Protein AF-A0A4P6H8C5-F1 (afdb_monomer)

pLDDT: mean 82.57, std 22.77, range [31.64, 98.31]

Mean predicted aligned error: 11.33 Å

Nearest PDB structures (foldseek):
  8rap-assembly1_M  TM=4.546E-01  e=2.732E-01  Saccharomyces cerevisiae
  4fma-assembly3_C  TM=5.518E-01  e=1.111E+00  Escherichia coli
  4fmd-assembly3_E  TM=5.523E-01  e=2.044E+00  Escherichia coli
  7c3e-assembly1_B  TM=5.244E-01  e=7.353E+00  Orbilia oligospora ATCC 24927
  4crm-assembly1_X  TM=2.839E-01  e=6.124E+00  Saccharomyces cerevisiae

Solvent-accessible surface area (backbone atoms only — not comparable to full-atom values): 13607 Å² total; per-residue (Å²): 93,72,35,68,32,48,37,45,69,42,99,65,61,44,55,70,69,59,51,49,54,55,43,72,68,36,95,39,63,69,52,28,65,66,47,54,73,76,52,54,44,23,44,20,32,37,40,45,47,72,28,58,8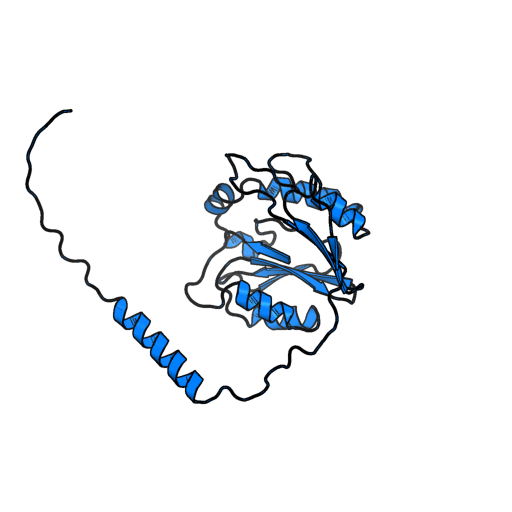7,72,52,43,38,34,34,41,36,25,49,88,58,36,67,44,77,76,49,64,77,77,91,83,81,82,50,43,64,70,85,51,71,65,48,43,74,44,44,40,65,70,58,32,52,66,69,45,64,44,29,63,60,29,37,54,57,52,58,74,45,51,94,61,64,85,47,73,68,35,51,54,50,53,50,40,32,53,73,64,63,48,44,11,65,39,25,41,70,39,91,85,42,83,53,54,39,64,55,48,78,50,76,39,52,67,78,33,34,37,31,43,14,62,35,48,51,80,80,33,64,72,47,80,41,78,56,72,85,78,63,78,78,72,75,77,84,61,80,81,55,75,69,65,60,52,55,56,57,55,54,58,54,57,60,61,69,71,72,77,73,83,96,80,86,84,83,84,87,84,84,87,79,90,85,90,132

Radius of gyration: 23.03 Å; Cα contacts (8 Å, |Δi|>4): 344; chains: 1; bounding box: 76×35×56 Å

Sequence (229 aa):
MTNDLMLDTATAGLPSQVVRRMILSEPDITGALRLMPRLPHMGGRTYLLGDASGRIAGVEVSPKAGVRILGDDGPLFHTNHALLSQTKAVENPALLQQVYPSTYDRYTSLAGAAGSLNSVADAMRVLRNRAGAPNAVAKSYSREEATETACSIVCDPAAGVMHVCLGLPRVGAFVAHSLASNGTVRRRSGPISPVARADTQQTLLQVHARSLRNPREVRPGSRSRFLRG

Structure (mmCIF, N/CA/C/O backbone):
data_AF-A0A4P6H8C5-F1
#
_entry.id   AF-A0A4P6H8C5-F1
#
loop_
_atom_site.group_PDB
_atom_site.id
_atom_site.type_symbol
_atom_site.label_atom_id
_atom_site.label_alt_id
_atom_site.label_comp_id
_atom_site.label_asym_id
_atom_site.label_entity_id
_atom_site.label_seq_id
_atom_site.pdbx_PDB_ins_code
_atom_site.Cartn_x
_atom_site.Cartn_y
_atom_site.Cartn_z
_atom_site.occupancy
_atom_site.B_iso_or_equiv
_atom_site.auth_seq_id
_atom_site.auth_comp_id
_atom_site.auth_asym_id
_atom_site.auth_atom_id
_atom_site.pdbx_PDB_model_num
ATOM 1 N N . MET A 1 1 ? -4.034 -2.750 3.206 1.00 86.75 1 MET A N 1
ATOM 2 C CA . MET A 1 1 ? -2.629 -2.936 2.758 1.00 86.75 1 MET A CA 1
ATOM 3 C C . MET A 1 1 ? -1.714 -1.955 3.486 1.00 86.75 1 MET A C 1
ATOM 5 O O . MET A 1 1 ? -2.223 -1.005 4.066 1.00 86.75 1 MET A O 1
ATOM 9 N N . THR A 1 2 ? -0.397 -2.173 3.519 1.00 91.81 2 THR A N 1
ATOM 10 C CA . THR A 1 2 ? 0.547 -1.238 4.164 1.00 91.81 2 THR A CA 1
ATOM 11 C C . THR A 1 2 ? 1.915 -1.278 3.503 1.00 91.81 2 THR A C 1
ATOM 13 O O . THR A 1 2 ? 2.327 -2.342 3.044 1.00 91.81 2 THR A O 1
ATOM 16 N N . ASN A 1 3 ? 2.593 -0.131 3.495 1.00 94.62 3 ASN A N 1
ATOM 17 C CA . ASN A 1 3 ? 3.952 0.028 2.993 1.00 94.62 3 ASN A CA 1
ATOM 18 C C . ASN A 1 3 ? 4.863 0.565 4.102 1.00 94.62 3 ASN A C 1
ATOM 20 O O . ASN A 1 3 ? 4.445 1.389 4.924 1.00 94.62 3 ASN A O 1
ATOM 24 N N . ASP A 1 4 ? 6.111 0.104 4.100 1.00 95.38 4 ASP A N 1
ATOM 25 C CA . ASP A 1 4 ? 7.176 0.679 4.916 1.00 95.38 4 ASP A CA 1
ATOM 26 C C . ASP A 1 4 ? 7.631 2.006 4.298 1.00 95.38 4 ASP A C 1
ATOM 28 O O . ASP A 1 4 ? 7.876 2.068 3.090 1.00 95.38 4 ASP A O 1
ATOM 32 N N . LEU A 1 5 ? 7.745 3.044 5.132 1.00 97.38 5 LEU A N 1
ATOM 33 C CA . LEU A 1 5 ? 8.240 4.367 4.751 1.00 97.38 5 LEU A CA 1
ATOM 34 C C . LEU A 1 5 ? 9.526 4.667 5.517 1.00 97.38 5 LEU A C 1
ATOM 36 O O . LEU A 1 5 ? 9.630 4.337 6.703 1.00 97.38 5 LEU A O 1
ATOM 40 N N . MET A 1 6 ? 10.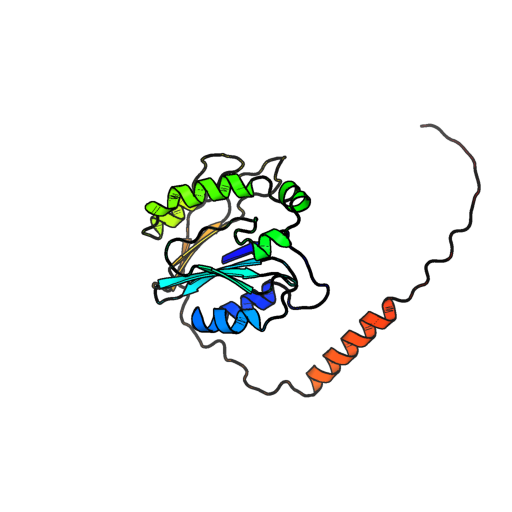491 5.314 4.865 1.00 97.69 6 MET A N 1
ATOM 41 C CA . MET A 1 6 ? 11.775 5.673 5.481 1.00 97.69 6 MET A CA 1
ATOM 42 C C . MET A 1 6 ? 11.654 6.970 6.294 1.00 97.69 6 MET A C 1
ATOM 44 O O . MET A 1 6 ? 12.362 7.937 6.039 1.00 97.69 6 MET A O 1
ATOM 48 N N . LEU A 1 7 ? 10.724 6.999 7.253 1.00 97.56 7 LEU A N 1
ATOM 49 C CA . LEU A 1 7 ? 10.492 8.139 8.150 1.00 97.56 7 LEU A CA 1
ATOM 50 C C . LEU A 1 7 ? 11.249 7.982 9.473 1.00 97.56 7 LEU A C 1
ATOM 52 O O . LEU A 1 7 ? 11.968 7.006 9.699 1.00 97.56 7 LEU A O 1
ATOM 56 N N . ASP A 1 8 ? 11.040 8.934 10.377 1.00 97.06 8 ASP A N 1
ATOM 57 C CA . ASP A 1 8 ? 11.513 8.857 11.749 1.00 97.06 8 ASP A CA 1
ATOM 58 C C . ASP A 1 8 ? 10.983 7.622 12.508 1.00 97.06 8 ASP A C 1
ATOM 60 O O . ASP A 1 8 ? 9.926 7.051 12.213 1.00 97.06 8 ASP A O 1
ATOM 64 N N . THR A 1 9 ? 11.751 7.206 13.516 1.00 96.94 9 THR A N 1
ATOM 65 C CA . THR A 1 9 ? 11.465 6.043 14.362 1.00 96.94 9 THR A CA 1
ATOM 66 C C . THR A 1 9 ? 11.517 6.411 15.838 1.00 96.94 9 THR A C 1
ATOM 68 O O . THR A 1 9 ? 12.312 7.262 16.241 1.00 96.94 9 THR A O 1
ATOM 71 N N . ALA A 1 10 ? 10.736 5.709 16.655 1.00 96.12 10 ALA A N 1
ATOM 72 C CA . ALA A 1 10 ? 10.782 5.781 18.109 1.00 96.12 10 ALA A CA 1
ATOM 73 C C . ALA A 1 10 ? 11.260 4.448 18.700 1.00 96.12 10 ALA A C 1
ATOM 75 O O . ALA A 1 10 ? 10.938 3.371 18.200 1.00 96.12 10 ALA A O 1
ATOM 76 N N . THR A 1 11 ? 12.013 4.519 19.798 1.00 93.88 11 THR A N 1
ATOM 77 C CA . THR A 1 11 ? 12.510 3.339 20.527 1.00 93.88 11 THR A CA 1
ATOM 78 C C . THR A 1 11 ? 11.428 2.662 21.372 1.00 93.88 11 THR A C 1
ATOM 80 O O . THR A 1 11 ? 11.577 1.498 21.734 1.00 93.88 11 THR A O 1
ATOM 83 N N . ALA A 1 12 ? 10.330 3.366 21.657 1.00 94.38 12 ALA A N 1
ATOM 84 C CA . ALA A 1 12 ? 9.171 2.865 22.384 1.00 94.38 12 ALA A CA 1
ATOM 85 C C . ALA A 1 12 ? 7.893 3.036 21.552 1.00 94.38 12 ALA A C 1
ATOM 87 O O . ALA A 1 12 ? 7.711 4.050 20.879 1.00 94.38 12 ALA A O 1
ATOM 88 N N . GLY A 1 13 ? 7.001 2.047 21.623 1.00 95.81 13 GLY A N 1
ATOM 89 C CA . GLY A 1 13 ? 5.704 2.053 20.950 1.00 95.81 13 GLY A CA 1
ATOM 90 C C . GLY A 1 13 ? 5.249 0.649 20.550 1.00 95.81 13 GLY A C 1
ATOM 91 O O . GLY A 1 13 ? 5.778 -0.355 21.025 1.00 95.81 13 GLY A O 1
ATOM 92 N N . LEU A 1 14 ? 4.257 0.582 19.667 1.00 97.38 14 LEU A N 1
ATOM 93 C CA . LEU A 1 14 ? 3.750 -0.643 19.072 1.00 97.38 14 LEU A CA 1
ATOM 94 C C . LEU A 1 14 ? 4.452 -0.944 17.738 1.00 97.38 14 LEU A C 1
ATOM 96 O O . LEU A 1 14 ? 4.486 -0.085 16.847 1.00 97.38 14 LEU A O 1
ATOM 100 N N . PRO A 1 15 ? 4.932 -2.186 17.543 1.00 95.25 15 PRO A N 1
ATOM 101 C CA . PRO A 1 15 ? 5.362 -2.668 16.238 1.00 95.25 15 PRO A CA 1
ATOM 102 C C . PRO A 1 15 ? 4.217 -2.621 15.217 1.00 95.25 15 PRO A C 1
ATOM 104 O O . PRO A 1 15 ? 3.057 -2.881 15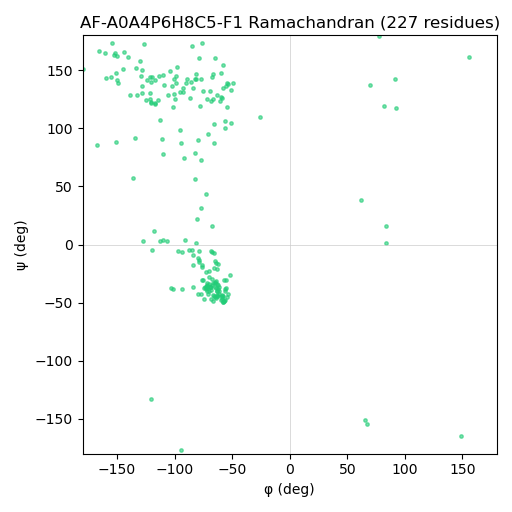.550 1.00 95.25 15 PRO A O 1
ATOM 107 N N . SER A 1 16 ? 4.544 -2.378 13.945 1.00 95.31 16 SER A N 1
ATOM 108 C CA . SER A 1 16 ? 3.554 -2.226 12.863 1.00 95.31 16 SER A CA 1
ATOM 109 C C . SER A 1 16 ? 2.620 -3.432 12.703 1.00 95.31 16 SER A C 1
ATOM 111 O O . SER A 1 16 ? 1.457 -3.267 12.346 1.00 95.31 16 SER A O 1
ATOM 113 N N . GLN A 1 17 ? 3.084 -4.646 13.015 1.00 95.88 17 GLN A N 1
ATOM 114 C CA . GLN A 1 17 ? 2.246 -5.850 12.963 1.00 95.88 17 GLN A CA 1
ATOM 115 C C . GLN A 1 17 ? 1.169 -5.866 14.056 1.00 95.88 17 GLN A C 1
ATOM 117 O O . GLN A 1 17 ? 0.038 -6.282 13.800 1.00 95.88 17 GLN A O 1
ATOM 122 N N . VAL A 1 18 ? 1.483 -5.355 15.252 1.00 97.38 18 VAL A N 1
ATOM 123 C CA . VAL A 1 18 ? 0.506 -5.212 16.341 1.00 97.38 18 VAL A CA 1
ATOM 124 C C . VAL A 1 18 ? -0.525 -4.153 15.968 1.00 97.38 18 VAL A C 1
ATOM 126 O O . VAL A 1 18 ? -1.724 -4.416 16.041 1.00 97.38 18 VAL A O 1
ATOM 129 N N . VAL A 1 19 ? -0.070 -3.000 15.468 1.00 97.50 19 VAL A N 1
ATOM 130 C CA . VAL A 1 19 ? -0.946 -1.933 14.960 1.00 97.50 19 VAL A CA 1
ATOM 131 C C . VAL A 1 19 ? -1.880 -2.462 13.867 1.00 97.50 19 VAL A C 1
ATOM 133 O O . VAL A 1 19 ? -3.090 -2.266 13.949 1.00 97.50 19 VAL A O 1
ATOM 136 N N . ARG A 1 20 ? -1.351 -3.208 12.887 1.00 96.75 20 ARG A N 1
ATOM 137 C CA . ARG A 1 20 ? -2.146 -3.824 11.814 1.00 96.75 20 ARG A CA 1
ATOM 138 C C . ARG A 1 20 ? -3.224 -4.751 12.370 1.00 96.75 20 ARG A C 1
ATOM 140 O O . ARG A 1 20 ? -4.361 -4.693 11.915 1.00 96.75 20 ARG A O 1
ATOM 147 N N . ARG A 1 21 ? -2.896 -5.589 13.360 1.00 97.44 21 ARG A N 1
ATOM 148 C CA . ARG A 1 21 ? -3.877 -6.483 13.992 1.00 97.44 21 ARG A CA 1
ATOM 149 C C . ARG A 1 21 ? -4.980 -5.707 14.710 1.00 97.44 21 ARG A C 1
ATOM 151 O O . ARG A 1 21 ? -6.137 -6.112 14.630 1.00 97.44 21 ARG A O 1
ATOM 158 N N . MET A 1 22 ? -4.633 -4.616 15.389 1.00 97.88 22 MET A N 1
ATOM 159 C CA . MET A 1 22 ? -5.610 -3.754 16.055 1.00 97.88 22 MET A CA 1
ATOM 160 C C . MET A 1 22 ? -6.535 -3.072 15.041 1.00 97.88 22 MET A C 1
ATOM 162 O O . MET A 1 22 ? -7.744 -3.138 15.212 1.00 97.88 22 MET A O 1
ATOM 166 N N . ILE A 1 23 ? -5.990 -2.524 13.947 1.00 97.12 23 ILE A N 1
ATOM 167 C CA . ILE A 1 23 ? -6.778 -1.937 12.849 1.00 97.12 23 ILE A CA 1
ATOM 168 C C . ILE A 1 23 ? -7.725 -2.974 12.231 1.00 97.12 23 ILE A C 1
ATOM 170 O O . ILE A 1 23 ? -8.908 -2.706 12.082 1.00 97.12 23 ILE A O 1
ATOM 174 N N . LEU A 1 24 ? -7.237 -4.184 11.936 1.00 94.62 24 LEU A N 1
ATOM 175 C CA . LEU A 1 24 ? -8.053 -5.285 11.399 1.00 94.62 24 LEU A CA 1
ATOM 176 C C . LEU A 1 24 ? -9.115 -5.814 12.383 1.00 94.62 24 LEU A C 1
ATOM 178 O O . LEU A 1 24 ? -9.895 -6.687 12.015 1.00 94.62 24 LEU A O 1
ATOM 182 N N . SER A 1 25 ? -9.107 -5.359 13.639 1.00 95.56 25 SER A N 1
ATOM 183 C CA . SER A 1 25 ? -10.112 -5.719 14.649 1.00 95.56 25 SER A CA 1
ATOM 184 C C . SER A 1 25 ? -11.226 -4.674 14.778 1.00 95.56 25 SER A C 1
ATOM 186 O O . SER A 1 25 ? -12.167 -4.893 15.547 1.00 95.56 25 SER A O 1
ATOM 188 N N . GLU A 1 26 ? -11.110 -3.547 14.071 1.00 95.81 26 GLU A N 1
ATOM 189 C CA . GLU A 1 26 ? -12.170 -2.552 13.952 1.00 95.81 26 GLU A CA 1
ATOM 190 C C . GLU A 1 26 ? -13.179 -2.992 12.877 1.00 95.81 26 GLU A C 1
ATOM 192 O O . GLU A 1 26 ? -12.784 -3.595 11.877 1.00 95.81 26 GLU A O 1
ATOM 197 N N . PRO A 1 27 ? -14.484 -2.743 13.085 1.00 90.56 27 PRO A N 1
ATOM 198 C CA . PRO A 1 27 ? -15.536 -3.247 12.200 1.00 90.56 27 PRO A CA 1
ATOM 199 C C . PRO A 1 27 ? -15.588 -2.527 10.848 1.00 90.56 27 PRO A C 1
ATOM 201 O O . PRO A 1 27 ? -16.102 -3.079 9.879 1.00 90.56 27 PRO A O 1
ATOM 204 N N . ASP A 1 28 ? -15.080 -1.298 10.792 1.00 92.62 28 ASP A N 1
ATOM 205 C CA . ASP A 1 28 ? -15.139 -0.424 9.631 1.00 92.62 28 ASP A CA 1
ATOM 206 C C . ASP A 1 28 ? -13.978 0.584 9.638 1.00 92.62 28 ASP A C 1
ATOM 208 O O . ASP A 1 28 ? -13.200 0.695 10.599 1.00 92.62 28 ASP A O 1
ATOM 212 N N . ILE A 1 29 ? -13.862 1.343 8.547 1.00 94.19 29 ILE A N 1
ATOM 213 C CA . ILE A 1 29 ? -12.834 2.377 8.406 1.00 94.19 29 ILE A CA 1
ATOM 214 C C . ILE A 1 29 ? -12.983 3.484 9.451 1.00 94.19 29 ILE A C 1
ATOM 216 O O . ILE A 1 29 ? -11.976 4.002 9.930 1.00 94.19 29 ILE A O 1
ATOM 220 N N . THR A 1 30 ? -14.203 3.854 9.846 1.00 95.12 30 THR A N 1
ATOM 221 C CA . THR A 1 30 ? -14.419 4.919 10.838 1.00 95.12 30 THR A CA 1
ATOM 222 C C . THR A 1 30 ? -13.816 4.541 12.194 1.00 95.12 30 THR A C 1
ATOM 224 O O . THR A 1 30 ? -13.135 5.361 12.820 1.00 95.12 30 THR A O 1
ATOM 227 N N . GLY A 1 31 ? -14.020 3.301 12.642 1.00 96.19 31 GLY A N 1
ATOM 228 C CA . GLY A 1 31 ? -13.408 2.746 13.848 1.00 96.19 31 GLY A CA 1
ATOM 229 C C . GLY A 1 31 ? -11.884 2.750 13.756 1.00 96.19 31 GLY A C 1
ATOM 230 O O . GLY A 1 31 ? -11.208 3.279 14.644 1.00 96.19 31 GLY A O 1
ATOM 231 N N . ALA A 1 32 ? -11.340 2.278 12.630 1.00 96.88 32 ALA A N 1
ATOM 232 C CA . ALA A 1 32 ? -9.902 2.289 12.372 1.00 96.88 32 ALA A CA 1
ATOM 233 C C . ALA A 1 32 ? -9.301 3.706 12.428 1.00 96.88 32 ALA A C 1
ATOM 235 O O . ALA A 1 32 ? -8.327 3.934 13.148 1.00 96.88 32 ALA A O 1
ATOM 236 N N . LEU A 1 33 ? -9.904 4.679 11.740 1.00 96.50 33 LEU A N 1
ATOM 237 C CA . LEU A 1 33 ? -9.432 6.068 11.709 1.00 96.50 33 LEU A CA 1
ATOM 238 C C . LEU A 1 33 ? -9.513 6.750 13.082 1.00 96.50 33 LEU A C 1
ATOM 240 O O . LEU A 1 33 ? -8.650 7.560 13.415 1.00 96.50 33 LEU A O 1
ATOM 244 N N . ARG A 1 34 ? -10.494 6.393 13.919 1.00 97.31 34 ARG A N 1
ATOM 245 C CA . ARG A 1 34 ? -10.564 6.849 15.320 1.00 97.31 34 ARG A CA 1
ATOM 246 C C . ARG A 1 34 ? -9.515 6.192 16.215 1.00 97.31 34 ARG A C 1
ATOM 248 O O . ARG A 1 34 ? -9.057 6.812 17.178 1.00 97.31 34 ARG A O 1
ATOM 255 N N . LEU A 1 35 ? -9.169 4.936 15.945 1.00 98.12 35 LEU A N 1
ATOM 256 C CA . LEU A 1 35 ? -8.207 4.169 16.730 1.00 98.12 35 LEU A CA 1
ATOM 257 C C . LEU A 1 35 ? -6.769 4.626 16.468 1.00 98.12 35 LEU A C 1
ATOM 259 O O . LEU A 1 35 ? -6.011 4.828 17.416 1.00 98.12 35 LEU A O 1
ATOM 263 N N . MET A 1 36 ? -6.388 4.789 15.199 1.00 97.62 36 MET A N 1
ATOM 264 C CA . MET A 1 36 ? -4.994 4.988 14.788 1.00 97.62 36 MET A CA 1
ATOM 265 C C . MET A 1 36 ? -4.263 6.139 15.505 1.00 97.62 36 MET A C 1
ATOM 267 O O . MET A 1 36 ? -3.125 5.908 15.920 1.00 97.62 36 MET A O 1
ATOM 271 N N . PRO A 1 37 ? -4.856 7.334 15.720 1.00 97.69 37 PRO A N 1
ATOM 272 C CA . PRO A 1 37 ? -4.194 8.434 16.433 1.00 97.69 37 PRO A CA 1
ATOM 273 C C . PRO A 1 37 ? -3.877 8.139 1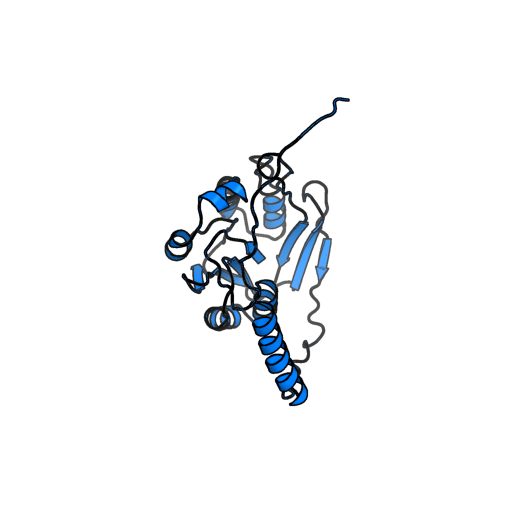7.903 1.00 97.69 37 PRO A C 1
ATOM 275 O O . PRO A 1 37 ? -3.087 8.849 18.516 1.00 97.69 37 PRO A O 1
ATOM 278 N N . ARG A 1 38 ? -4.498 7.105 18.484 1.00 97.62 38 ARG A N 1
ATOM 279 C CA . ARG A 1 38 ? -4.340 6.711 19.892 1.00 97.62 38 ARG A CA 1
ATOM 280 C C . ARG A 1 38 ? -3.259 5.648 20.092 1.00 97.62 38 ARG A C 1
ATOM 282 O O . ARG A 1 38 ? -2.985 5.270 21.229 1.00 97.62 38 ARG A O 1
ATOM 289 N N . LEU A 1 39 ? -2.693 5.123 19.006 1.00 97.44 39 LEU A N 1
ATOM 290 C CA . LEU A 1 39 ? -1.672 4.082 19.044 1.00 97.44 39 LEU A CA 1
ATOM 291 C C . LEU A 1 39 ? -0.275 4.719 19.047 1.00 97.44 39 LEU A C 1
ATOM 293 O O . LEU A 1 39 ? -0.019 5.609 18.235 1.00 97.44 39 LEU A O 1
ATOM 297 N N . PRO A 1 40 ? 0.654 4.267 19.907 1.00 96.75 40 PRO A N 1
ATOM 298 C CA . PRO A 1 40 ? 2.016 4.786 19.902 1.00 96.75 40 PRO A CA 1
ATOM 299 C C . PRO A 1 40 ? 2.812 4.126 18.767 1.00 96.75 40 PRO A C 1
ATOM 301 O O . PRO A 1 40 ? 3.395 3.064 18.953 1.00 96.75 40 PRO A O 1
ATOM 304 N N . HIS A 1 41 ? 2.808 4.705 17.566 1.00 97.25 41 HIS A N 1
ATOM 305 C CA . HIS A 1 41 ? 3.508 4.135 16.404 1.00 97.25 41 HIS A CA 1
ATO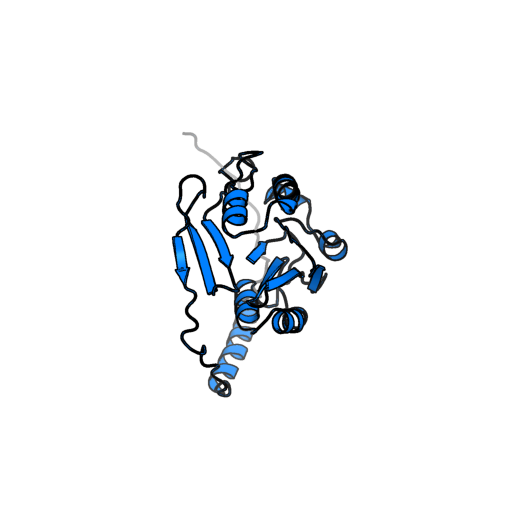M 306 C C . HIS A 1 41 ? 5.032 4.212 16.566 1.00 97.25 41 HIS A C 1
ATOM 308 O O . HIS A 1 41 ? 5.565 5.274 16.872 1.00 97.25 41 HIS A O 1
ATOM 314 N N . MET A 1 42 ? 5.744 3.105 16.317 1.00 96.81 42 MET A N 1
ATOM 315 C CA . MET A 1 42 ? 7.217 3.072 16.401 1.00 96.81 42 MET A CA 1
ATOM 316 C C . MET A 1 42 ? 7.940 3.543 15.137 1.00 96.81 42 MET A C 1
ATOM 318 O O . MET A 1 42 ? 9.133 3.831 15.194 1.00 96.81 42 MET A O 1
ATOM 322 N N . GLY A 1 43 ? 7.273 3.597 13.987 1.00 95.81 43 GLY A N 1
ATOM 323 C CA . GLY A 1 43 ? 7.938 3.960 12.739 1.00 95.81 43 GLY A CA 1
ATOM 324 C C . GLY A 1 43 ? 6.983 4.302 11.609 1.00 95.81 43 GLY A C 1
ATOM 325 O O . GLY A 1 43 ? 5.786 4.016 11.679 1.00 95.81 43 GLY A O 1
ATOM 326 N N . GLY A 1 44 ? 7.559 4.897 10.565 1.00 96.94 44 GLY A N 1
ATOM 327 C CA . GLY A 1 44 ? 6.858 5.376 9.379 1.00 96.94 44 GLY A CA 1
ATOM 328 C C . GLY A 1 44 ? 6.116 4.289 8.613 1.00 96.94 44 GLY A C 1
ATOM 329 O O . GLY A 1 44 ? 6.738 3.311 8.193 1.00 96.94 44 GLY A O 1
ATOM 330 N N . ARG A 1 45 ? 4.806 4.434 8.407 1.00 97.44 45 ARG A N 1
ATOM 331 C CA . ARG A 1 45 ? 3.998 3.490 7.615 1.00 97.44 45 ARG A CA 1
ATOM 332 C C . ARG A 1 45 ? 2.911 4.207 6.837 1.00 97.44 45 ARG A C 1
ATOM 334 O O . ARG A 1 45 ? 2.350 5.177 7.331 1.00 97.44 45 ARG A O 1
ATOM 341 N N . THR A 1 46 ? 2.537 3.629 5.702 1.00 97.56 46 THR A N 1
ATOM 342 C CA . THR A 1 46 ? 1.218 3.870 5.109 1.00 97.56 46 THR A CA 1
ATOM 343 C C . THR A 1 46 ? 0.285 2.719 5.416 1.00 97.56 46 THR A C 1
ATOM 345 O O . THR A 1 46 ? 0.699 1.561 5.370 1.00 97.56 46 THR A O 1
ATOM 348 N N . TYR A 1 47 ? -0.983 3.026 5.663 1.00 97.00 47 TYR A N 1
ATOM 349 C CA . TYR A 1 47 ? -2.092 2.087 5.688 1.00 97.00 47 TYR A CA 1
ATOM 350 C C . TYR A 1 47 ? -3.116 2.503 4.633 1.00 97.00 47 TYR A C 1
ATOM 352 O O . TYR A 1 47 ? -3.633 3.614 4.668 1.00 97.00 47 TYR A O 1
ATOM 360 N N . LEU A 1 48 ? -3.409 1.596 3.703 1.00 95.19 48 LEU A N 1
ATOM 361 C CA . LEU A 1 48 ? -4.543 1.709 2.790 1.00 95.19 48 LEU A CA 1
ATOM 362 C C . LEU A 1 48 ? -5.649 0.793 3.308 1.00 95.19 48 LEU A C 1
ATOM 364 O O . LEU A 1 48 ? -5.440 -0.421 3.443 1.00 95.19 48 LEU A O 1
ATOM 368 N N . LEU A 1 49 ? -6.785 1.386 3.642 1.00 94.56 49 LEU A N 1
ATOM 369 C CA . LEU A 1 49 ? -7.928 0.754 4.282 1.00 94.56 49 LEU A CA 1
ATOM 370 C C . LEU A 1 49 ? -9.085 0.659 3.287 1.00 94.56 49 LEU A C 1
ATOM 372 O O . LEU A 1 49 ? -9.249 1.532 2.440 1.00 94.56 49 LEU A O 1
ATOM 376 N N . GLY A 1 50 ? -9.862 -0.410 3.411 1.00 92.12 50 GLY A N 1
ATOM 377 C CA . GLY A 1 50 ? -11.064 -0.690 2.633 1.00 92.12 50 GLY A CA 1
ATOM 378 C C . GLY A 1 50 ? -12.026 -1.490 3.507 1.00 92.12 50 GLY A C 1
ATOM 379 O O . GLY A 1 50 ? -11.561 -2.368 4.240 1.00 92.12 50 GLY A O 1
ATOM 380 N N . ASP A 1 51 ? -13.323 -1.200 3.455 1.00 91.88 51 ASP A N 1
ATOM 381 C CA . ASP A 1 51 ? -14.350 -1.982 4.155 1.00 91.88 51 ASP A CA 1
ATOM 382 C C . ASP A 1 51 ? -15.471 -2.451 3.214 1.00 91.88 51 ASP A C 1
ATOM 384 O O . ASP A 1 51 ? -15.515 -2.098 2.034 1.00 91.88 51 ASP A O 1
ATOM 388 N N . ALA A 1 52 ? -16.364 -3.299 3.733 1.00 91.19 52 ALA A N 1
ATOM 389 C CA . ALA A 1 52 ? -17.436 -3.924 2.958 1.00 91.19 52 ALA A CA 1
ATOM 390 C C . ALA A 1 52 ? -18.473 -2.929 2.406 1.00 91.19 52 ALA A C 1
ATOM 392 O O . ALA A 1 52 ? -19.235 -3.292 1.514 1.00 91.19 52 ALA A O 1
ATOM 393 N N . SER A 1 53 ? -18.497 -1.682 2.895 1.00 90.00 53 SER A N 1
ATOM 394 C CA . SER A 1 53 ? -19.352 -0.627 2.337 1.00 90.00 53 SER A CA 1
ATOM 395 C C . SER A 1 53 ? -18.780 -0.007 1.056 1.00 90.00 53 SER A C 1
ATOM 397 O O . SER A 1 53 ? -19.435 0.823 0.433 1.00 90.00 53 SER A O 1
ATOM 399 N N . GLY A 1 54 ? -17.560 -0.392 0.662 1.00 86.62 54 GLY A N 1
ATOM 400 C CA . GLY A 1 54 ? -16.846 0.189 -0.475 1.00 86.62 54 GLY A CA 1
ATOM 401 C C . GLY A 1 54 ? -16.094 1.473 -0.128 1.00 86.62 54 GLY A C 1
ATOM 402 O O . GLY A 1 54 ? -15.443 2.051 -0.997 1.00 86.62 54 GLY A O 1
ATOM 403 N N . ARG A 1 55 ? -16.134 1.914 1.136 1.00 90.56 55 ARG A N 1
ATOM 404 C CA . ARG A 1 55 ? -15.306 3.028 1.599 1.00 90.56 55 ARG A CA 1
ATOM 405 C C . ARG A 1 55 ? -13.840 2.631 1.571 1.00 90.56 55 ARG A C 1
ATOM 407 O O . ARG A 1 55 ? -13.484 1.483 1.847 1.00 90.56 55 ARG A O 1
ATOM 414 N N . ILE A 1 56 ? -12.995 3.614 1.286 1.00 91.75 56 ILE A N 1
ATOM 415 C CA . ILE A 1 56 ? -11.541 3.498 1.299 1.00 91.75 56 ILE A CA 1
ATOM 416 C C . ILE A 1 56 ? -10.937 4.684 2.038 1.00 91.75 56 ILE A C 1
ATOM 418 O O . ILE A 1 56 ? -11.528 5.756 2.104 1.00 91.75 56 ILE A O 1
ATOM 422 N N . ALA A 1 57 ? -9.766 4.483 2.631 1.00 95.00 57 ALA A N 1
ATOM 423 C CA . ALA A 1 57 ? -9.013 5.563 3.253 1.00 95.00 57 ALA A CA 1
ATOM 424 C C . ALA A 1 57 ? -7.517 5.278 3.185 1.00 95.00 57 ALA A C 1
ATOM 426 O O . ALA A 1 57 ? -7.072 4.143 3.375 1.00 95.00 57 ALA A O 1
ATOM 427 N N . GLY A 1 58 ? -6.732 6.321 2.948 1.00 96.06 58 GLY A N 1
ATOM 428 C CA . GLY A 1 58 ? -5.278 6.269 3.003 1.00 96.06 58 GLY A CA 1
ATOM 429 C C . GLY A 1 58 ? -4.776 7.025 4.219 1.00 96.06 58 GLY A C 1
ATOM 430 O O . GLY A 1 58 ? -5.256 8.116 4.521 1.00 96.06 58 GLY A O 1
ATOM 431 N N . VAL A 1 59 ? -3.801 6.459 4.921 1.00 97.06 59 VAL A N 1
ATOM 432 C CA . VAL A 1 59 ? -3.220 7.076 6.111 1.00 97.06 59 VAL A CA 1
ATOM 433 C C . VAL A 1 59 ? -1.715 6.896 6.113 1.00 97.06 59 VAL A C 1
ATOM 435 O O . VAL A 1 59 ? -1.237 5.769 6.028 1.00 97.06 59 VAL A O 1
ATOM 438 N N . GLU A 1 60 ? -0.979 7.981 6.299 1.00 98.25 60 GLU A N 1
ATOM 439 C CA . GLU A 1 60 ? 0.438 7.966 6.644 1.00 98.25 60 GLU A CA 1
ATOM 440 C C . GLU A 1 60 ? 0.608 8.181 8.144 1.00 98.25 60 GLU A C 1
ATOM 442 O O . GLU A 1 60 ? -0.077 9.004 8.755 1.00 98.25 60 GLU A O 1
ATOM 447 N N . VAL A 1 61 ? 1.522 7.439 8.759 1.00 97.88 61 VAL A N 1
ATOM 448 C CA . VAL A 1 61 ? 1.848 7.585 10.177 1.00 97.88 61 VAL A CA 1
ATOM 449 C C . VAL A 1 61 ? 3.344 7.719 10.370 1.00 97.88 61 VAL A C 1
ATOM 451 O O . VAL A 1 61 ? 4.117 7.052 9.684 1.00 97.88 61 VAL A O 1
ATOM 454 N N . SER A 1 62 ? 3.749 8.515 11.352 1.00 97.69 62 SER A N 1
ATOM 455 C CA . SER A 1 62 ? 5.100 8.493 11.909 1.00 97.69 62 SER A CA 1
ATOM 456 C C . SER A 1 62 ? 5.075 8.902 13.389 1.00 97.69 62 SER A C 1
ATOM 458 O O . SER A 1 62 ? 4.087 9.494 13.836 1.00 97.69 62 SER A O 1
ATOM 460 N N . PRO A 1 63 ? 6.122 8.603 14.177 1.00 97.19 63 PRO A N 1
ATOM 461 C CA . PRO A 1 63 ? 6.201 9.051 15.565 1.00 97.19 63 PRO A CA 1
ATOM 462 C C . PRO A 1 63 ? 6.109 10.578 15.716 1.00 97.19 63 PRO A C 1
ATOM 464 O O . PRO A 1 63 ? 5.318 11.062 16.522 1.00 97.19 63 PRO A O 1
ATOM 467 N N . LYS A 1 64 ? 6.878 11.347 14.932 1.00 96.94 64 LYS A N 1
ATOM 468 C CA . LYS A 1 64 ? 6.880 12.820 14.984 1.00 96.94 64 LYS A CA 1
ATOM 469 C C . LYS A 1 64 ? 5.705 13.456 14.247 1.00 96.94 64 LYS A C 1
ATOM 471 O O . LYS A 1 64 ? 5.122 14.412 14.751 1.00 96.94 64 LYS A O 1
ATOM 476 N N . ALA A 1 65 ? 5.359 12.961 13.060 1.00 97.12 65 ALA A N 1
ATOM 477 C CA . ALA A 1 65 ? 4.274 13.524 12.259 1.00 97.12 65 ALA A CA 1
ATOM 478 C C . ALA A 1 65 ? 2.891 13.081 12.760 1.00 97.12 65 ALA A C 1
ATOM 480 O O . ALA A 1 65 ? 1.888 13.688 12.395 1.00 97.12 65 ALA A O 1
ATOM 481 N N . GLY A 1 66 ? 2.810 12.054 13.607 1.00 97.31 66 GLY A N 1
ATOM 482 C CA . GLY A 1 66 ? 1.547 11.467 14.032 1.00 97.31 66 GLY A CA 1
ATOM 483 C C . GLY A 1 66 ? 0.813 10.811 12.863 1.00 97.31 66 GLY A C 1
ATOM 484 O O . GLY A 1 66 ? 1.429 10.336 11.914 1.00 97.31 66 GLY A O 1
ATOM 485 N N . VAL A 1 67 ? -0.517 10.778 12.941 1.00 97.56 67 VAL A N 1
ATOM 486 C CA . VAL A 1 67 ? -1.394 10.184 11.922 1.00 97.56 67 VAL A CA 1
ATOM 487 C C . VAL A 1 67 ? -1.883 11.264 10.957 1.00 97.56 67 VAL A C 1
ATOM 489 O O . VAL A 1 67 ? -2.349 12.321 11.392 1.00 97.56 67 VAL A O 1
ATOM 492 N N . ARG A 1 68 ? -1.776 11.015 9.651 1.00 97.62 68 ARG A N 1
ATOM 493 C CA . ARG A 1 68 ? -2.153 11.938 8.576 1.00 97.62 68 ARG A CA 1
ATOM 494 C C . ARG A 1 68 ? -2.983 11.218 7.523 1.00 97.62 68 ARG A C 1
ATOM 496 O O . ARG A 1 68 ? -2.598 10.157 7.049 1.00 97.62 68 ARG A O 1
ATOM 503 N N . ILE A 1 69 ? -4.131 11.790 7.180 1.00 95.69 69 ILE A N 1
ATOM 504 C CA . ILE A 1 69 ? -5.058 11.213 6.205 1.00 95.69 69 ILE A CA 1
ATOM 505 C C . ILE A 1 69 ? -4.632 11.681 4.811 1.00 95.69 69 ILE A C 1
ATOM 507 O O . ILE A 1 69 ? -4.471 12.878 4.590 1.00 95.69 69 ILE A O 1
ATOM 511 N N . LEU A 1 70 ? -4.422 10.731 3.901 1.00 91.94 70 LEU A N 1
ATOM 512 C CA . LEU A 1 70 ? -4.098 10.978 2.491 1.00 91.94 70 LEU A CA 1
ATOM 513 C C . LEU A 1 70 ? -5.319 11.451 1.703 1.00 91.94 70 LEU A C 1
ATOM 515 O O . LEU A 1 70 ? -5.202 12.289 0.817 1.00 91.94 70 LEU A O 1
ATOM 519 N N . GLY A 1 71 ? -6.472 10.883 2.039 1.00 83.81 71 GLY A N 1
ATOM 520 C CA . GLY A 1 71 ? -7.754 11.098 1.389 1.00 83.81 71 GLY A CA 1
ATOM 521 C C . GLY A 1 71 ? -8.664 9.894 1.613 1.00 83.81 71 GLY A C 1
ATOM 522 O O . GLY A 1 71 ? -8.200 8.806 1.981 1.00 83.81 71 GLY A O 1
ATOM 523 N N . ASP A 1 72 ? -9.954 10.113 1.407 1.00 74.69 72 ASP A N 1
ATOM 524 C CA . ASP A 1 72 ? -11.034 9.127 1.489 1.00 74.69 72 ASP A CA 1
ATOM 525 C C . ASP A 1 72 ? -11.922 9.098 0.230 1.00 74.69 72 ASP A C 1
ATOM 527 O O . ASP A 1 72 ? -12.835 8.277 0.148 1.00 74.69 72 ASP A O 1
ATOM 531 N N . ASP A 1 73 ? -11.583 9.903 -0.784 1.00 71.44 73 ASP A N 1
ATOM 532 C CA . ASP A 1 73 ? -12.305 10.002 -2.052 1.00 71.44 73 ASP A CA 1
ATOM 533 C C . ASP A 1 73 ? -11.457 9.512 -3.239 1.00 71.44 73 ASP A C 1
ATOM 535 O O . ASP A 1 73 ? -10.373 10.027 -3.522 1.00 71.44 73 ASP A O 1
ATOM 539 N N . GLY A 1 74 ? -11.992 8.540 -3.983 1.00 79.19 74 GLY A N 1
ATOM 540 C CA . GLY A 1 74 ? -11.416 8.050 -5.240 1.00 79.19 74 GLY A CA 1
ATOM 541 C C . GLY A 1 74 ? -10.207 7.111 -5.092 1.00 79.19 74 GLY A C 1
ATOM 542 O O . GLY A 1 74 ? -9.792 6.775 -3.985 1.00 79.19 74 GLY A O 1
ATOM 543 N N . PRO A 1 75 ? -9.639 6.627 -6.213 1.00 86.81 75 PRO A N 1
ATOM 544 C CA . PRO A 1 75 ? -8.552 5.654 -6.183 1.00 86.81 75 PRO A CA 1
ATOM 545 C C . PRO A 1 75 ? -7.321 6.173 -5.430 1.00 86.81 75 PRO A C 1
ATOM 547 O O . PRO A 1 75 ? -6.775 7.226 -5.753 1.00 86.81 75 PRO A O 1
ATOM 550 N N . LEU A 1 76 ? -6.847 5.391 -4.459 1.00 91.50 76 LEU A N 1
ATOM 551 C CA . LEU A 1 76 ? -5.665 5.710 -3.662 1.00 91.50 76 LEU A CA 1
ATOM 552 C C . LEU A 1 76 ? -4.479 4.845 -4.086 1.00 91.50 76 LEU A C 1
ATOM 554 O O . LEU A 1 76 ? -4.559 3.614 -4.093 1.00 91.50 76 LEU A O 1
ATOM 558 N N . PHE A 1 77 ? -3.350 5.492 -4.363 1.00 93.44 77 PHE A N 1
ATOM 559 C CA . PHE A 1 77 ? -2.095 4.830 -4.713 1.00 93.44 77 PHE A CA 1
ATOM 560 C C . PHE A 1 77 ? -1.022 5.174 -3.704 1.00 93.44 77 PHE A C 1
ATOM 562 O O . PHE A 1 77 ? -0.954 6.291 -3.200 1.00 93.44 77 PHE A O 1
ATOM 569 N N . HIS A 1 78 ? -0.160 4.206 -3.421 1.00 96.12 78 HIS A N 1
ATOM 570 C CA . HIS A 1 78 ? 0.974 4.433 -2.549 1.00 96.12 78 HIS A CA 1
ATOM 571 C C . HIS A 1 78 ? 2.096 3.450 -2.844 1.00 96.12 78 HIS A C 1
ATOM 573 O O . HIS A 1 78 ? 1.852 2.268 -3.095 1.00 96.12 78 HIS A O 1
ATOM 579 N N . THR A 1 79 ? 3.332 3.923 -2.730 1.00 96.56 79 THR A N 1
ATOM 580 C CA . THR A 1 79 ? 4.542 3.092 -2.769 1.00 96.56 79 THR A CA 1
ATOM 581 C C . THR A 1 79 ? 5.311 3.252 -1.457 1.00 96.56 79 THR A C 1
ATOM 583 O O . THR A 1 79 ? 4.695 3.143 -0.399 1.00 96.56 79 THR A O 1
ATOM 586 N N . ASN A 1 80 ? 6.621 3.464 -1.466 1.00 97.69 80 ASN A N 1
ATOM 587 C CA . ASN A 1 80 ? 7.444 3.486 -0.254 1.00 97.69 80 ASN A CA 1
ATOM 588 C C . ASN A 1 80 ? 7.915 4.892 0.156 1.00 97.69 80 ASN A C 1
ATOM 590 O O . ASN A 1 80 ? 8.663 5.012 1.122 1.00 97.69 80 ASN A O 1
ATOM 594 N N . HIS A 1 81 ? 7.493 5.934 -0.565 1.00 97.75 81 HIS A N 1
ATOM 595 C CA . HIS A 1 81 ? 7.784 7.330 -0.232 1.00 97.75 81 HIS A CA 1
ATOM 596 C C . HIS A 1 81 ? 6.552 8.006 0.371 1.00 97.75 81 HIS A C 1
ATOM 598 O O . HIS A 1 81 ? 5.429 7.639 0.023 1.00 97.75 81 HIS A O 1
ATOM 604 N N . ALA A 1 82 ? 6.759 8.976 1.258 1.00 98.06 82 ALA A N 1
ATOM 605 C CA . ALA A 1 82 ? 5.682 9.807 1.780 1.00 98.06 82 ALA A CA 1
ATOM 606 C C . ALA A 1 82 ? 5.105 10.714 0.686 1.00 98.06 82 ALA A C 1
ATOM 608 O O . ALA A 1 82 ? 5.832 11.245 -0.151 1.00 98.06 82 ALA A O 1
ATOM 609 N N . LEU A 1 83 ? 3.798 10.940 0.717 1.00 97.25 83 LEU A N 1
ATOM 610 C CA . LEU A 1 83 ? 3.051 11.804 -0.188 1.00 97.25 83 LEU A CA 1
ATOM 611 C C . LEU A 1 83 ? 2.701 13.137 0.478 1.00 97.25 83 LEU A C 1
ATOM 613 O O . LEU A 1 83 ? 2.788 14.179 -0.184 1.00 97.25 83 LEU A O 1
ATOM 617 N N . LEU A 1 84 ? 2.375 13.127 1.776 1.00 97.25 84 LEU A N 1
ATOM 618 C CA . LEU A 1 84 ? 1.953 14.321 2.512 1.00 97.25 84 LEU A CA 1
ATOM 619 C C . LEU A 1 84 ? 3.146 15.167 2.951 1.00 97.25 84 LEU A C 1
ATOM 621 O O . LEU A 1 84 ? 4.215 14.664 3.284 1.00 97.25 84 LEU A O 1
ATOM 625 N N . SER A 1 85 ? 2.971 16.487 2.984 1.00 97.50 85 SER A N 1
ATOM 626 C CA . SER A 1 85 ? 4.053 17.407 3.354 1.00 97.50 85 SER A CA 1
ATOM 627 C C . SER A 1 85 ? 4.552 17.178 4.785 1.00 97.50 85 SER A C 1
ATOM 629 O O . SER A 1 85 ? 5.750 17.263 5.041 1.00 97.50 85 SER A O 1
ATOM 631 N N . GLN A 1 86 ? 3.654 16.837 5.712 1.00 97.75 86 GLN A N 1
ATOM 632 C CA . GLN A 1 86 ? 3.982 16.643 7.125 1.00 97.75 86 GLN A CA 1
ATOM 633 C C . GLN A 1 86 ? 4.839 15.394 7.370 1.00 97.75 86 GLN A C 1
ATOM 635 O O . GLN A 1 86 ? 5.708 15.409 8.236 1.00 97.75 86 GLN A O 1
ATOM 640 N N . THR A 1 87 ? 4.598 14.317 6.629 1.00 97.94 87 THR A N 1
ATOM 641 C CA . THR A 1 87 ? 5.362 13.062 6.707 1.00 97.94 87 THR A CA 1
ATOM 642 C C . THR A 1 87 ? 6.627 13.131 5.856 1.00 97.94 87 THR A C 1
ATOM 644 O O . THR A 1 87 ? 7.675 12.693 6.320 1.00 97.94 87 THR A O 1
ATOM 647 N N . LYS A 1 88 ? 6.592 13.787 4.686 1.00 97.88 88 LYS A N 1
ATOM 648 C CA . LYS A 1 88 ? 7.799 14.124 3.905 1.00 97.88 88 LYS A CA 1
ATOM 649 C C . LYS A 1 88 ? 8.815 14.921 4.722 1.00 97.88 88 LYS A C 1
ATOM 651 O O . LYS A 1 88 ? 10.010 14.681 4.607 1.00 97.88 88 LYS A O 1
ATOM 656 N N . ALA A 1 89 ? 8.359 15.831 5.588 1.00 98.06 89 ALA A N 1
ATOM 657 C CA . ALA A 1 89 ? 9.239 16.631 6.446 1.00 98.06 89 ALA A CA 1
ATOM 658 C C . ALA A 1 89 ? 10.078 15.800 7.440 1.00 98.06 89 ALA A C 1
ATOM 660 O O . ALA A 1 89 ? 11.054 16.307 7.991 1.00 98.06 89 ALA A O 1
ATOM 661 N N . VAL A 1 90 ? 9.703 14.542 7.683 1.00 98.06 90 VAL A N 1
ATOM 662 C CA . VAL A 1 90 ? 10.418 13.607 8.567 1.00 98.06 90 VAL A CA 1
ATOM 663 C C . VAL A 1 90 ? 10.932 12.372 7.820 1.00 98.06 90 VAL A C 1
ATOM 665 O O . VAL A 1 90 ? 11.364 11.407 8.451 1.00 98.06 90 VAL A O 1
ATOM 668 N N . GLU A 1 91 ? 10.897 12.395 6.488 1.00 98.31 91 GLU A N 1
ATOM 669 C CA . GLU A 1 91 ? 11.463 11.355 5.637 1.00 98.31 91 GLU A CA 1
ATOM 670 C C . GLU A 1 91 ? 12.987 11.479 5.564 1.00 98.31 91 GLU A C 1
ATOM 672 O O . GLU A 1 91 ? 13.548 12.574 5.528 1.00 98.31 91 GLU A O 1
ATOM 677 N N . ASN A 1 92 ? 13.673 10.340 5.540 1.00 98.25 92 ASN A N 1
ATOM 678 C CA . ASN A 1 92 ? 15.094 10.256 5.254 1.00 98.25 92 ASN A CA 1
ATOM 679 C C . ASN A 1 92 ? 15.284 9.955 3.755 1.00 98.25 92 ASN A C 1
ATOM 681 O O . ASN A 1 92 ? 15.212 8.785 3.361 1.00 98.25 92 ASN A O 1
ATOM 685 N N . PRO A 1 93 ? 15.555 10.969 2.911 1.00 97.56 93 PRO A N 1
ATOM 686 C CA . PRO A 1 93 ? 15.635 10.784 1.465 1.00 97.56 93 PRO A CA 1
ATOM 687 C C . PRO A 1 93 ? 16.819 9.907 1.044 1.00 97.56 93 PRO A C 1
ATOM 689 O O . PRO A 1 93 ? 16.704 9.144 0.090 1.00 97.56 93 PRO A O 1
ATOM 692 N N . ALA A 1 94 ? 17.943 9.963 1.768 1.00 98.00 94 ALA A N 1
ATOM 693 C CA . ALA A 1 94 ? 19.109 9.135 1.467 1.00 98.00 94 ALA A CA 1
ATOM 694 C C . ALA A 1 94 ? 18.811 7.650 1.712 1.00 98.00 94 ALA A C 1
ATOM 696 O O . ALA A 1 94 ? 19.122 6.804 0.875 1.00 98.00 94 ALA A O 1
ATOM 697 N N . LEU A 1 95 ? 18.148 7.337 2.830 1.00 97.38 95 LEU A N 1
ATOM 698 C CA . LEU A 1 95 ? 17.728 5.971 3.127 1.00 97.38 95 LEU A CA 1
ATOM 699 C C . LEU A 1 95 ? 16.629 5.498 2.166 1.00 97.38 95 LEU A C 1
ATOM 701 O O . LEU A 1 95 ? 16.672 4.357 1.716 1.00 97.38 95 LEU A O 1
ATOM 705 N N . LEU A 1 96 ? 15.675 6.364 1.807 1.00 97.56 96 LEU A N 1
ATOM 706 C CA . LEU A 1 96 ? 14.666 6.057 0.790 1.00 97.56 96 LEU A CA 1
ATOM 707 C C . LEU A 1 96 ? 15.314 5.685 -0.545 1.00 97.56 96 LEU A C 1
ATOM 709 O O . LEU A 1 96 ? 14.976 4.644 -1.102 1.00 97.56 96 LEU A O 1
ATOM 713 N N . GLN A 1 97 ? 16.268 6.489 -1.019 1.00 96.88 97 GLN A N 1
ATOM 714 C CA . GLN A 1 97 ? 16.986 6.223 -2.264 1.00 96.88 97 GLN A CA 1
ATOM 715 C C . GLN A 1 97 ? 17.798 4.925 -2.196 1.00 96.88 97 GLN A C 1
ATOM 717 O O . GLN A 1 97 ? 17.919 4.224 -3.193 1.00 96.88 97 GLN A O 1
ATOM 722 N N . GLN A 1 98 ? 18.341 4.588 -1.026 1.00 95.69 98 GLN A N 1
ATOM 723 C CA . GLN A 1 98 ? 19.090 3.350 -0.827 1.00 95.69 98 GLN A CA 1
ATOM 724 C C . GLN A 1 98 ? 18.186 2.106 -0.817 1.00 95.69 98 GLN A C 1
ATOM 726 O O . GLN A 1 98 ? 18.579 1.061 -1.329 1.00 95.69 98 GLN A O 1
ATOM 731 N N . VAL A 1 99 ? 17.009 2.184 -0.189 1.00 95.00 99 VAL A N 1
ATOM 732 C CA . VAL A 1 99 ? 16.152 1.011 0.060 1.00 95.00 99 VAL A CA 1
ATOM 733 C C . VAL A 1 99 ? 15.105 0.818 -1.041 1.00 95.00 99 VAL A C 1
ATOM 735 O O . VAL A 1 99 ? 14.826 -0.317 -1.426 1.00 95.00 99 VAL A O 1
ATOM 738 N N . TYR A 1 100 ? 14.530 1.907 -1.555 1.00 96.12 100 TYR A N 1
ATOM 739 C CA . TYR A 1 100 ? 13.445 1.897 -2.542 1.00 96.12 100 TYR A CA 1
ATOM 740 C C . TYR A 1 100 ? 13.660 2.929 -3.668 1.00 96.12 100 TYR A C 1
ATOM 742 O O . TYR A 1 100 ? 12.781 3.770 -3.892 1.00 96.12 100 TYR A O 1
ATOM 750 N N . PRO A 1 101 ? 14.781 2.876 -4.412 1.00 95.94 101 PRO A N 1
ATOM 751 C CA . PRO A 1 101 ? 15.066 3.811 -5.505 1.00 95.94 101 PRO A CA 1
ATOM 752 C C . PRO A 1 101 ? 13.953 3.862 -6.567 1.00 95.94 101 PRO A C 1
ATOM 754 O O . PRO A 1 101 ? 13.694 4.923 -7.125 1.00 95.94 101 PRO A O 1
ATOM 757 N N . SER A 1 102 ? 13.219 2.763 -6.798 1.00 96.12 102 SER A N 1
ATOM 758 C CA . SER A 1 102 ? 12.121 2.704 -7.783 1.00 96.12 102 SER A CA 1
ATOM 759 C C . SER A 1 102 ? 10.773 3.262 -7.303 1.00 96.12 102 SER A C 1
ATOM 761 O O . SER A 1 102 ? 9.769 3.171 -8.015 1.00 96.12 102 SER A O 1
ATOM 763 N N . THR A 1 103 ? 10.682 3.770 -6.070 1.00 96.88 103 THR A N 1
ATOM 764 C CA . THR A 1 103 ? 9.401 4.131 -5.433 1.00 96.88 103 THR A CA 1
ATOM 765 C C . THR A 1 103 ? 8.576 5.138 -6.245 1.00 96.88 103 THR A C 1
ATOM 767 O O . THR A 1 103 ? 7.351 4.995 -6.326 1.00 96.88 103 THR A O 1
ATOM 770 N N . TYR A 1 104 ? 9.233 6.115 -6.876 1.00 96.12 104 TYR A N 1
ATOM 771 C CA . TYR A 1 104 ? 8.590 7.166 -7.665 1.00 96.12 104 TYR A CA 1
ATOM 772 C C . TYR A 1 104 ? 8.144 6.662 -9.042 1.00 96.12 104 TYR A C 1
ATOM 774 O O . TYR A 1 104 ? 7.003 6.905 -9.434 1.00 96.12 104 TYR A O 1
ATOM 782 N N . ASP A 1 105 ? 8.975 5.876 -9.732 1.00 94.56 105 ASP A N 1
ATOM 783 C CA . ASP A 1 105 ? 8.623 5.265 -11.023 1.00 94.56 105 ASP A CA 1
ATOM 784 C C . ASP A 1 105 ? 7.387 4.367 -10.893 1.00 94.56 105 ASP A C 1
ATOM 786 O O . ASP A 1 105 ? 6.432 4.460 -11.673 1.00 94.56 105 ASP A O 1
ATOM 790 N N . ARG A 1 106 ? 7.361 3.534 -9.842 1.00 95.19 106 ARG A N 1
ATOM 791 C CA . ARG A 1 106 ? 6.214 2.669 -9.538 1.00 95.19 106 ARG A CA 1
ATOM 792 C C . ARG A 1 106 ? 4.965 3.474 -9.217 1.00 95.19 106 ARG A C 1
ATOM 794 O O . ARG A 1 106 ? 3.881 3.099 -9.656 1.00 95.19 106 ARG A O 1
ATOM 801 N N . TYR A 1 107 ? 5.103 4.574 -8.480 1.00 95.81 107 TYR A N 1
ATOM 802 C CA . TYR A 1 107 ? 3.971 5.438 -8.165 1.00 95.81 107 TYR A CA 1
ATOM 803 C C . TYR A 1 107 ? 3.378 6.068 -9.425 1.00 95.81 107 TYR A C 1
ATOM 805 O O . TYR A 1 107 ? 2.169 5.996 -9.619 1.00 95.81 107 TYR A O 1
ATOM 813 N N . THR A 1 108 ? 4.213 6.600 -10.318 1.00 94.50 108 THR A N 1
ATOM 814 C CA . THR A 1 108 ? 3.769 7.163 -11.601 1.00 94.50 108 THR A CA 1
ATOM 815 C C . THR A 1 108 ? 3.030 6.122 -12.444 1.00 94.50 108 THR A C 1
ATOM 817 O O . THR A 1 108 ? 1.962 6.407 -12.985 1.00 94.50 108 THR A O 1
ATOM 820 N N . SER A 1 109 ? 3.546 4.890 -12.501 1.00 93.50 109 SER A N 1
ATOM 821 C CA . SER A 1 109 ? 2.896 3.769 -13.196 1.00 93.50 109 SER A CA 1
ATOM 822 C C . SER A 1 109 ? 1.523 3.416 -12.599 1.00 93.50 109 SER A C 1
ATOM 824 O O . SER A 1 109 ? 0.559 3.207 -13.337 1.00 93.50 109 SER A O 1
ATOM 826 N N . LEU A 1 110 ? 1.406 3.400 -11.265 1.00 93.50 110 LEU A N 1
ATOM 827 C CA . LEU A 1 110 ? 0.141 3.166 -10.559 1.00 93.50 110 LEU A CA 1
ATOM 828 C C . LEU A 1 110 ? -0.866 4.300 -10.782 1.00 93.50 110 LEU A C 1
ATOM 830 O O . LEU A 1 110 ? -2.010 4.037 -11.145 1.00 93.50 110 LEU A O 1
ATOM 834 N N . ALA A 1 111 ? -0.436 5.551 -10.617 1.00 91.81 111 ALA A N 1
ATOM 835 C CA . ALA A 1 111 ? -1.277 6.728 -10.802 1.00 91.81 111 ALA A CA 1
ATOM 836 C C . ALA A 1 111 ? -1.792 6.835 -12.247 1.00 91.81 111 ALA A C 1
ATOM 838 O O . ALA A 1 111 ? -2.962 7.143 -12.467 1.00 91.81 111 ALA A O 1
ATOM 839 N N . GLY A 1 112 ? -0.965 6.490 -13.238 1.00 91.44 112 GLY A N 1
ATOM 840 C CA . GLY A 1 112 ? -1.382 6.425 -14.641 1.00 91.44 112 GLY A CA 1
ATOM 841 C C . GLY A 1 112 ? -2.462 5.372 -14.923 1.00 91.44 112 GLY A C 1
ATOM 842 O O . GLY A 1 112 ? -3.194 5.489 -15.903 1.00 91.44 112 GLY A O 1
ATOM 843 N N . ALA A 1 113 ? -2.611 4.362 -14.061 1.00 87.44 113 ALA A N 1
ATOM 844 C CA . ALA A 1 113 ? -3.650 3.344 -14.189 1.00 87.44 113 ALA A CA 1
ATOM 845 C C . ALA A 1 113 ? -4.984 3.727 -13.521 1.00 87.44 113 ALA A C 1
ATOM 847 O O . ALA A 1 113 ? -5.958 2.983 -13.670 1.00 87.44 113 ALA A O 1
ATOM 848 N N . ALA A 1 114 ? -5.055 4.867 -12.821 1.00 82.44 114 ALA A N 1
ATOM 849 C CA . ALA A 1 114 ? -6.185 5.238 -11.969 1.00 82.44 114 ALA A CA 1
ATOM 850 C C . ALA A 1 114 ? -7.542 5.226 -12.677 1.00 82.44 114 ALA A C 1
ATOM 852 O O . ALA A 1 114 ? -8.489 4.631 -12.170 1.00 82.44 114 ALA A O 1
ATOM 853 N N . GLY A 1 115 ? -7.619 5.797 -13.883 1.00 82.44 115 GLY A N 1
ATOM 854 C CA . GLY A 1 115 ? -8.861 5.851 -14.665 1.00 82.44 115 GLY A CA 1
ATOM 855 C C . GLY A 1 115 ? -9.360 4.490 -15.166 1.00 82.44 115 GLY A C 1
ATOM 856 O O . GLY A 1 115 ? -10.445 4.405 -15.731 1.00 82.44 115 GLY A O 1
ATOM 857 N N . SER A 1 116 ? -8.579 3.424 -14.978 1.00 82.69 116 SER A N 1
ATOM 858 C CA . SER A 1 116 ? -8.893 2.077 -15.460 1.00 82.69 116 SER A CA 1
ATOM 859 C C . SER A 1 116 ? -9.240 1.082 -14.350 1.00 82.69 116 SER A C 1
ATOM 861 O O . SER A 1 116 ? -9.403 -0.096 -14.645 1.00 82.69 116 SER A O 1
ATOM 863 N N . LEU A 1 117 ? -9.316 1.511 -13.085 1.00 88.69 117 LEU A N 1
ATOM 864 C CA . LEU A 1 117 ? -9.594 0.635 -11.944 1.00 88.69 117 LEU A CA 1
ATOM 865 C C . LEU A 1 117 ? -11.084 0.622 -11.591 1.00 88.69 117 LEU A C 1
ATOM 867 O O . LEU A 1 117 ? -11.519 1.368 -10.721 1.00 88.69 117 LEU A O 1
ATOM 871 N N . ASN A 1 118 ? -11.849 -0.259 -12.240 1.00 88.75 118 ASN A N 1
ATOM 872 C CA . ASN A 1 118 ? -13.294 -0.394 -12.001 1.00 88.75 118 ASN A CA 1
ATOM 873 C C . ASN A 1 118 ? -13.701 -1.791 -11.512 1.00 88.75 118 ASN A C 1
ATOM 875 O O . ASN A 1 118 ? -14.867 -2.037 -11.216 1.00 88.75 118 ASN A O 1
ATOM 879 N N . SER A 1 119 ? -12.755 -2.728 -11.450 1.00 92.00 119 SER A N 1
ATOM 880 C CA . SER A 1 119 ? -13.029 -4.120 -11.110 1.00 92.00 119 SER A CA 1
ATOM 881 C C . SER A 1 119 ? -11.834 -4.811 -10.453 1.00 92.00 119 SER A C 1
ATOM 883 O O . SER A 1 119 ? -10.685 -4.370 -10.551 1.00 92.00 119 SER A O 1
ATOM 885 N N . VAL A 1 120 ? -12.092 -5.966 -9.837 1.00 94.12 120 VAL A N 1
ATOM 886 C CA . VAL A 1 120 ? -11.051 -6.884 -9.347 1.00 94.12 120 VAL A CA 1
ATOM 887 C C . VAL A 1 120 ? -10.093 -7.292 -10.475 1.00 94.12 120 VAL A C 1
ATOM 889 O O . VAL A 1 120 ? -8.879 -7.345 -10.270 1.00 94.12 120 VAL A O 1
ATOM 892 N N . ALA A 1 121 ? -10.619 -7.537 -11.679 1.00 95.25 121 ALA A N 1
ATOM 893 C CA . ALA A 1 121 ? -9.813 -7.894 -12.844 1.00 95.25 121 ALA A CA 1
ATOM 894 C C . ALA A 1 121 ? -8.865 -6.755 -13.256 1.00 95.25 121 ALA A C 1
ATOM 896 O O . ALA A 1 121 ? -7.707 -7.009 -13.598 1.00 95.25 121 ALA A O 1
ATOM 897 N N . ASP A 1 122 ? -9.312 -5.501 -13.154 1.00 94.88 122 ASP A N 1
ATOM 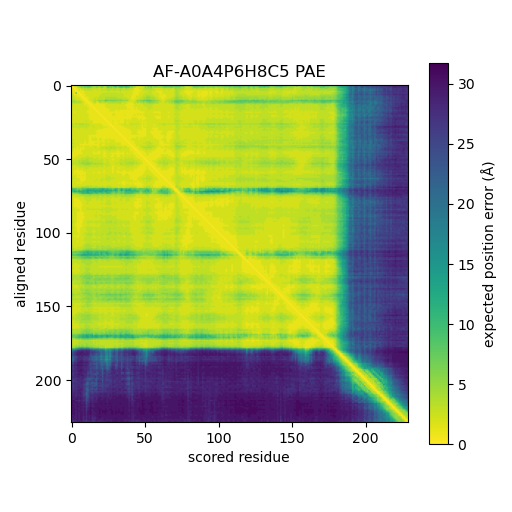898 C CA . ASP A 1 122 ? -8.460 -4.337 -13.399 1.00 94.88 122 ASP A CA 1
ATOM 899 C C . ASP A 1 122 ? -7.348 -4.214 -12.364 1.00 94.88 122 ASP A C 1
ATOM 901 O O . ASP A 1 122 ? -6.191 -4.012 -12.733 1.00 94.88 122 ASP A O 1
ATOM 905 N N . ALA A 1 123 ? -7.660 -4.408 -11.081 1.00 94.56 123 ALA A N 1
ATOM 906 C CA . ALA A 1 123 ? -6.646 -4.418 -10.031 1.00 94.56 123 ALA A CA 1
ATOM 907 C C . ALA A 1 123 ? -5.586 -5.505 -10.289 1.00 94.56 123 ALA A C 1
ATOM 909 O O . ALA A 1 123 ? -4.386 -5.231 -10.234 1.00 94.56 123 ALA A O 1
ATOM 910 N N . MET A 1 124 ? -6.002 -6.720 -10.667 1.00 96.31 124 MET A N 1
ATOM 911 C CA . MET A 1 124 ? -5.077 -7.795 -11.054 1.00 96.31 124 MET A CA 1
ATOM 912 C C . MET A 1 124 ? -4.229 -7.426 -12.277 1.00 96.31 124 MET A C 1
ATOM 914 O O . MET A 1 124 ? -3.035 -7.730 -12.311 1.00 96.31 124 MET A O 1
ATOM 918 N N . ARG A 1 125 ? -4.815 -6.765 -13.284 1.00 95.19 125 ARG A N 1
ATOM 919 C CA . ARG A 1 125 ? -4.094 -6.280 -14.471 1.00 95.19 125 ARG A CA 1
ATOM 920 C C . ARG A 1 125 ? -3.047 -5.231 -14.098 1.00 95.19 125 ARG A C 1
ATOM 922 O O . ARG A 1 125 ? -1.922 -5.315 -14.583 1.00 95.19 125 ARG A O 1
ATOM 929 N N . VAL A 1 126 ? -3.381 -4.285 -13.221 1.00 94.81 126 VAL A N 1
ATOM 930 C CA . VAL A 1 126 ? -2.435 -3.272 -12.724 1.00 94.81 126 VAL A CA 1
ATOM 931 C C . VAL A 1 126 ? -1.289 -3.925 -11.957 1.00 94.81 126 VAL A C 1
ATOM 933 O O . VAL A 1 126 ? -0.129 -3.619 -12.226 1.00 94.81 126 VAL A O 1
ATOM 936 N N . LEU A 1 127 ? -1.576 -4.893 -11.084 1.00 95.25 127 LEU A N 1
ATOM 937 C CA . LEU A 1 127 ? -0.535 -5.631 -10.359 1.00 95.25 127 LEU A CA 1
ATOM 938 C C . LEU A 1 127 ? 0.353 -6.486 -11.277 1.00 95.25 127 LEU A C 1
ATOM 940 O O . LEU A 1 127 ? 1.476 -6.807 -10.904 1.00 95.25 127 LEU A O 1
ATOM 944 N N . ARG A 1 128 ? -0.109 -6.822 -12.488 1.00 95.62 128 ARG A N 1
ATOM 945 C CA . ARG A 1 128 ? 0.675 -7.498 -13.538 1.00 95.62 128 ARG A CA 1
ATOM 946 C C . ARG A 1 128 ? 1.507 -6.552 -14.404 1.00 95.62 128 ARG A C 1
ATOM 948 O O . ARG A 1 128 ? 2.247 -7.037 -15.260 1.00 95.62 128 ARG A O 1
ATOM 955 N N . ASN A 1 129 ? 1.392 -5.237 -14.226 1.00 93.75 129 ASN A N 1
ATOM 956 C CA . ASN A 1 129 ? 2.046 -4.258 -15.087 1.00 93.75 129 ASN A CA 1
ATOM 957 C C . ASN A 1 129 ? 3.583 -4.365 -15.001 1.00 93.75 129 ASN A C 1
ATOM 959 O O . ASN A 1 129 ? 4.164 -4.345 -13.915 1.00 93.75 129 ASN A O 1
ATOM 963 N N . ARG A 1 130 ? 4.228 -4.464 -16.173 1.00 93.12 130 ARG A N 1
ATOM 964 C CA . ARG A 1 130 ? 5.686 -4.593 -16.357 1.00 93.12 130 ARG A CA 1
ATOM 965 C C . ARG A 1 130 ? 6.339 -3.382 -17.024 1.00 93.12 130 ARG A C 1
ATOM 967 O O . ARG A 1 130 ? 7.536 -3.423 -17.302 1.00 93.12 130 ARG A O 1
ATOM 974 N N . ALA A 1 131 ? 5.576 -2.336 -17.318 1.00 92.19 131 ALA A N 1
ATOM 975 C CA . ALA A 1 131 ? 6.124 -1.090 -17.826 1.00 92.19 131 ALA A CA 1
ATOM 976 C C . ALA A 1 131 ? 7.130 -0.537 -16.807 1.00 92.19 131 ALA A C 1
ATOM 978 O O . ALA A 1 131 ? 6.813 -0.424 -15.622 1.00 92.19 131 ALA A O 1
ATOM 979 N N . GLY A 1 132 ? 8.348 -0.255 -17.271 1.00 91.06 132 GLY A N 1
ATOM 980 C CA . GLY A 1 132 ? 9.453 0.185 -16.416 1.00 91.06 132 GLY A CA 1
ATOM 981 C C . GLY A 1 132 ? 10.225 -0.941 -15.720 1.00 91.06 132 GLY A C 1
ATOM 982 O O . GLY A 1 132 ? 10.947 -0.665 -14.770 1.00 91.06 132 GLY A O 1
ATOM 983 N N . ALA A 1 133 ? 10.093 -2.207 -16.142 1.00 92.81 133 ALA A N 1
ATOM 984 C CA . ALA A 1 133 ? 10.888 -3.299 -15.573 1.00 92.81 133 ALA A CA 1
ATOM 985 C C . ALA A 1 133 ? 12.408 -2.999 -15.650 1.00 92.81 133 ALA A C 1
ATOM 987 O O . ALA A 1 133 ? 12.865 -2.508 -16.682 1.00 92.81 133 ALA A O 1
ATOM 988 N N . PRO A 1 134 ? 13.195 -3.315 -14.600 1.00 93.25 134 PRO A N 1
ATOM 989 C CA . PRO A 1 134 ? 12.824 -4.121 -13.427 1.00 93.25 134 PRO A CA 1
ATOM 990 C C . PRO A 1 134 ? 12.003 -3.377 -12.359 1.00 93.25 134 PRO A C 1
ATOM 992 O O . PRO A 1 134 ? 11.356 -4.025 -11.539 1.00 93.25 134 PRO A O 1
ATOM 995 N N . ASN A 1 135 ? 11.936 -2.049 -12.440 1.00 91.31 135 ASN A N 1
ATOM 996 C CA . ASN A 1 135 ? 11.297 -1.119 -11.501 1.00 91.31 135 ASN A CA 1
ATOM 997 C C . ASN A 1 135 ? 9.768 -0.997 -11.685 1.00 91.31 135 ASN A C 1
ATOM 999 O O . ASN A 1 135 ? 9.162 -0.005 -11.294 1.00 91.31 135 ASN A O 1
ATOM 1003 N N . ALA A 1 136 ? 9.126 -1.993 -12.296 1.00 94.19 136 ALA A N 1
ATOM 1004 C CA . ALA A 1 136 ? 7.690 -1.985 -12.562 1.00 94.19 136 ALA A CA 1
ATOM 1005 C C . ALA A 1 136 ? 6.851 -2.274 -11.302 1.00 94.19 136 ALA A C 1
ATOM 1007 O O . ALA A 1 136 ? 7.375 -2.669 -10.260 1.00 94.19 136 ALA A O 1
ATOM 1008 N N . VAL A 1 137 ? 5.521 -2.156 -11.411 1.00 94.50 137 VAL A N 1
ATOM 1009 C CA . VAL A 1 137 ? 4.582 -2.589 -10.355 1.00 94.50 137 VAL A CA 1
ATOM 1010 C C . VAL A 1 137 ? 4.766 -4.079 -10.045 1.00 94.50 137 VAL A C 1
ATOM 1012 O O . VAL A 1 137 ? 4.960 -4.449 -8.886 1.00 94.50 137 VAL A O 1
ATOM 1015 N N . ALA A 1 138 ? 4.784 -4.927 -11.080 1.00 95.31 138 ALA A N 1
ATOM 1016 C CA . ALA A 1 138 ? 5.226 -6.318 -10.989 1.00 95.31 138 ALA A CA 1
ATOM 1017 C C . ALA A 1 138 ? 6.762 -6.371 -10.953 1.00 95.31 138 ALA A C 1
ATOM 1019 O O . ALA A 1 138 ? 7.420 -6.705 -11.947 1.00 95.31 138 ALA A O 1
ATOM 1020 N N . LYS A 1 139 ? 7.329 -5.977 -9.814 1.00 94.69 139 LYS A N 1
ATOM 1021 C CA . LYS A 1 139 ? 8.761 -5.757 -9.650 1.00 94.69 139 LYS A CA 1
ATOM 1022 C C . LYS A 1 139 ? 9.542 -7.061 -9.774 1.00 94.69 139 LYS A C 1
ATOM 1024 O O . LYS A 1 139 ? 9.296 -8.013 -9.035 1.00 94.69 139 LYS A O 1
ATOM 1029 N N . SER A 1 140 ? 10.515 -7.073 -10.680 1.00 94.19 140 SER A N 1
ATOM 1030 C CA . SER A 1 140 ? 11.488 -8.164 -10.808 1.00 94.19 140 SER A CA 1
ATOM 1031 C C . SER A 1 140 ? 12.781 -7.791 -10.090 1.00 94.19 140 SER A C 1
ATOM 1033 O O . SER A 1 140 ? 13.103 -6.608 -9.984 1.00 94.19 140 SER A O 1
ATOM 1035 N N . TYR A 1 141 ? 13.528 -8.789 -9.624 1.00 94.44 141 TYR A N 1
ATOM 1036 C CA . TYR A 1 141 ? 14.824 -8.562 -8.995 1.00 94.44 141 TYR A CA 1
ATOM 1037 C C . TYR A 1 141 ? 15.767 -7.733 -9.887 1.00 94.44 141 TYR A C 1
ATOM 1039 O O . TYR A 1 141 ? 15.887 -7.975 -11.092 1.00 94.44 141 TYR A O 1
ATOM 1047 N N . SER A 1 142 ? 16.485 -6.790 -9.275 1.00 94.75 142 SER A N 1
ATOM 1048 C CA . SER A 1 142 ? 17.611 -6.081 -9.882 1.00 94.75 142 SER A CA 1
ATOM 1049 C C . SER A 1 142 ? 18.730 -5.890 -8.856 1.00 94.75 142 SER A C 1
ATOM 1051 O O . SER A 1 142 ? 18.506 -5.979 -7.649 1.00 94.75 142 SER A O 1
ATOM 1053 N N . ARG A 1 143 ? 19.955 -5.620 -9.327 1.00 93.94 143 ARG A N 1
ATOM 1054 C CA . ARG A 1 143 ? 21.078 -5.293 -8.429 1.00 93.94 143 ARG A CA 1
ATOM 1055 C C . ARG A 1 143 ? 20.898 -3.946 -7.727 1.00 93.94 143 ARG A C 1
ATOM 1057 O O . ARG A 1 143 ? 21.417 -3.773 -6.634 1.00 93.94 143 ARG A O 1
ATOM 1064 N N . GLU A 1 144 ? 20.199 -3.014 -8.369 1.00 92.06 144 GLU A N 1
ATOM 1065 C CA . GLU A 1 144 ? 19.940 -1.670 -7.846 1.00 92.06 144 GLU A CA 1
ATOM 1066 C C . GLU A 1 144 ? 18.919 -1.691 -6.706 1.00 92.06 144 GLU A C 1
ATOM 1068 O O . GLU A 1 144 ? 19.093 -1.006 -5.706 1.00 92.06 144 GLU A O 1
ATOM 1073 N N . GLU A 1 145 ? 17.888 -2.532 -6.813 1.00 94.19 145 GLU A N 1
ATOM 1074 C CA . GLU A 1 145 ? 16.912 -2.728 -5.750 1.00 94.19 145 GLU A CA 1
ATOM 1075 C C . GLU A 1 145 ? 16.650 -4.224 -5.569 1.00 94.19 145 GLU A C 1
ATOM 1077 O O . GLU A 1 145 ? 15.759 -4.794 -6.204 1.00 94.19 145 GLU A O 1
ATOM 1082 N N . ALA A 1 146 ? 17.419 -4.845 -4.671 1.00 93.56 146 ALA A N 1
ATOM 1083 C CA . ALA A 1 146 ? 17.493 -6.291 -4.433 1.00 93.56 146 ALA A CA 1
ATOM 1084 C C . ALA A 1 146 ? 16.262 -6.890 -3.715 1.00 93.56 146 ALA A C 1
ATOM 1086 O O . ALA A 1 146 ? 16.377 -7.711 -2.808 1.00 93.56 146 ALA A O 1
ATOM 1087 N N . THR A 1 147 ? 15.067 -6.474 -4.123 1.00 92.75 147 THR A N 1
ATOM 1088 C CA . THR A 1 147 ? 13.774 -7.026 -3.706 1.00 92.75 147 THR A CA 1
ATOM 1089 C C . THR A 1 147 ? 12.936 -7.327 -4.945 1.00 92.75 147 THR A C 1
ATOM 1091 O O . THR A 1 147 ? 13.147 -6.745 -6.008 1.00 92.75 147 THR A O 1
ATOM 1094 N N . GLU A 1 148 ? 11.955 -8.209 -4.830 1.00 94.75 148 GLU A N 1
ATOM 1095 C CA . GLU A 1 148 ? 11.028 -8.528 -5.917 1.00 94.75 148 GLU A CA 1
ATOM 1096 C C . GLU A 1 148 ? 9.626 -8.782 -5.365 1.00 94.75 148 GLU A C 1
ATOM 1098 O O . GLU A 1 148 ? 9.439 -8.946 -4.155 1.00 94.75 148 GLU A O 1
ATOM 1103 N N . THR A 1 149 ? 8.620 -8.799 -6.238 1.00 95.56 149 THR A N 1
ATOM 1104 C CA . THR A 1 149 ? 7.252 -9.123 -5.830 1.00 95.56 149 THR A CA 1
ATOM 1105 C C . THR A 1 149 ? 7.172 -10.581 -5.367 1.00 95.56 149 THR A C 1
ATOM 1107 O O . THR A 1 149 ? 7.120 -11.505 -6.176 1.00 95.56 149 THR A O 1
ATOM 1110 N N . ALA A 1 150 ? 7.107 -10.779 -4.049 1.00 95.75 150 ALA A N 1
ATOM 1111 C CA . ALA A 1 150 ? 6.942 -12.097 -3.437 1.00 95.75 150 ALA A CA 1
ATOM 1112 C C . ALA A 1 150 ? 5.501 -12.627 -3.529 1.00 95.75 150 ALA A C 1
ATOM 1114 O O . ALA A 1 150 ? 5.279 -13.834 -3.581 1.00 95.75 150 ALA A O 1
ATOM 1115 N N . CYS A 1 151 ? 4.511 -11.733 -3.521 1.00 96.62 151 CYS A N 1
ATOM 1116 C CA . CYS A 1 151 ? 3.109 -12.057 -3.765 1.00 96.62 151 CYS A CA 1
ATOM 1117 C C . CYS A 1 151 ? 2.323 -10.803 -4.167 1.00 96.62 151 CYS A C 1
ATOM 1119 O O . CYS A 1 151 ? 2.776 -9.674 -3.979 1.00 96.62 151 CYS A O 1
ATOM 1121 N N . SER A 1 152 ? 1.129 -11.009 -4.712 1.00 97.38 152 SER A N 1
ATOM 1122 C CA . SER A 1 152 ? 0.142 -9.975 -5.015 1.00 97.38 152 SER A CA 1
ATOM 1123 C C . SER A 1 152 ? -1.199 -10.356 -4.404 1.00 97.38 152 SER A C 1
ATOM 1125 O O . SER A 1 152 ? -1.613 -11.511 -4.496 1.00 97.38 152 SER A O 1
ATOM 1127 N N . ILE A 1 153 ? -1.876 -9.389 -3.788 1.00 96.94 153 ILE A N 1
ATOM 1128 C CA . ILE A 1 153 ? -3.163 -9.593 -3.118 1.00 96.94 153 ILE A CA 1
ATOM 1129 C C . ILE A 1 153 ? -4.151 -8.551 -3.638 1.00 96.94 153 ILE A C 1
ATOM 1131 O O . ILE A 1 153 ? -3.841 -7.360 -3.641 1.00 96.94 153 ILE A O 1
ATOM 1135 N N . VAL A 1 154 ? -5.337 -9.002 -4.044 1.00 96.19 154 VAL A N 1
ATOM 1136 C CA . VAL A 1 154 ? -6.487 -8.149 -4.369 1.00 96.19 154 VAL A CA 1
ATOM 1137 C C . VAL A 1 154 ? -7.631 -8.543 -3.448 1.00 96.19 154 VAL A C 1
ATOM 1139 O O . VAL A 1 154 ? -8.039 -9.701 -3.441 1.00 96.19 154 VAL A O 1
ATOM 1142 N N . CYS A 1 155 ? -8.139 -7.600 -2.664 1.00 94.50 155 CYS A N 1
ATOM 1143 C CA . CYS A 1 155 ? -9.292 -7.830 -1.799 1.00 94.50 155 CYS A CA 1
ATOM 1144 C C . CYS A 1 155 ? -10.539 -7.212 -2.430 1.00 94.50 155 CYS A C 1
ATOM 1146 O O . CYS A 1 155 ? -10.486 -6.068 -2.876 1.00 94.50 155 CYS A O 1
ATOM 1148 N N . ASP A 1 156 ? -11.642 -7.950 -2.392 1.00 93.38 156 ASP A N 1
ATOM 1149 C CA . ASP A 1 156 ? -13.003 -7.473 -2.621 1.00 93.38 156 ASP A CA 1
ATOM 1150 C C . ASP A 1 156 ? -13.753 -7.549 -1.279 1.00 93.38 156 ASP A C 1
ATOM 1152 O O . ASP A 1 156 ? -14.280 -8.607 -0.913 1.00 93.38 156 ASP A O 1
ATOM 1156 N N . PRO A 1 157 ? -13.732 -6.465 -0.479 1.00 90.25 157 PRO A N 1
ATOM 1157 C CA . PRO A 1 157 ? -14.348 -6.465 0.841 1.00 90.25 157 PRO A CA 1
ATOM 1158 C C . PRO A 1 157 ? -15.866 -6.654 0.797 1.00 90.25 157 PRO A C 1
ATOM 1160 O O . PRO A 1 157 ? -16.413 -7.251 1.720 1.00 90.25 157 PRO A O 1
ATOM 1163 N N . ALA A 1 158 ? -16.536 -6.173 -0.256 1.00 89.50 158 ALA A N 1
ATOM 1164 C CA . ALA A 1 158 ? -17.984 -6.289 -0.408 1.00 89.50 158 ALA A CA 1
ATOM 1165 C C . ALA A 1 158 ? -18.399 -7.742 -0.676 1.00 89.50 158 ALA A C 1
ATOM 1167 O O . ALA A 1 158 ? -19.367 -8.228 -0.095 1.00 89.50 158 ALA A O 1
ATOM 1168 N N . ALA A 1 159 ? -17.626 -8.462 -1.497 1.00 92.12 159 ALA A N 1
ATOM 1169 C CA . ALA A 1 159 ? -17.831 -9.891 -1.722 1.00 92.12 159 ALA A CA 1
ATOM 1170 C C . ALA A 1 159 ? -17.257 -10.778 -0.600 1.00 92.12 159 ALA A C 1
ATOM 1172 O O . ALA A 1 159 ? -17.508 -11.984 -0.580 1.00 92.12 159 ALA A O 1
ATOM 1173 N N . GLY A 1 160 ? -16.452 -10.222 0.312 1.00 92.56 160 GLY A N 1
ATOM 1174 C CA . GLY A 1 160 ? -15.719 -11.007 1.305 1.00 92.56 160 GLY A CA 1
ATOM 1175 C C . GLY A 1 160 ? -14.734 -11.979 0.651 1.00 92.56 160 GLY A C 1
ATOM 1176 O O . GLY A 1 160 ? -14.590 -13.116 1.100 1.00 92.56 160 GLY A O 1
ATOM 1177 N N . VAL A 1 161 ? -14.075 -11.564 -0.435 1.00 95.62 161 VAL A N 1
ATOM 1178 C CA . VAL A 1 161 ? -13.139 -12.404 -1.196 1.00 95.62 161 VAL A CA 1
ATOM 1179 C C . VAL A 1 161 ? -11.752 -11.774 -1.214 1.00 95.62 161 VAL A C 1
ATOM 1181 O O . VAL A 1 161 ? -11.583 -10.567 -1.366 1.00 95.62 161 VAL A O 1
ATOM 1184 N N . MET A 1 162 ? -10.729 -12.611 -1.082 1.00 96.12 162 MET A N 1
ATOM 1185 C CA . MET A 1 162 ? -9.337 -12.234 -1.281 1.00 96.12 162 MET A CA 1
ATOM 1186 C C . MET A 1 162 ? -8.726 -13.096 -2.380 1.00 96.12 162 MET A C 1
ATOM 1188 O O . MET A 1 162 ? -8.730 -14.320 -2.295 1.00 96.12 162 MET A O 1
ATOM 1192 N N . HIS A 1 163 ? -8.154 -12.460 -3.393 1.00 97.88 163 HIS A N 1
ATOM 1193 C CA . HIS A 1 163 ? -7.403 -13.118 -4.447 1.00 97.88 163 HIS A CA 1
ATOM 1194 C C . HIS A 1 163 ? -5.909 -13.007 -4.174 1.00 97.88 163 HIS A C 1
ATOM 1196 O O . HIS A 1 163 ? -5.387 -11.901 -4.029 1.00 97.88 163 HIS A O 1
ATOM 1202 N N . VAL A 1 164 ? -5.211 -14.139 -4.146 1.00 97.94 164 VAL A N 1
ATOM 1203 C CA . VAL A 1 164 ? -3.778 -14.202 -3.847 1.00 97.94 164 VAL A CA 1
ATOM 1204 C C . VAL A 1 164 ? -3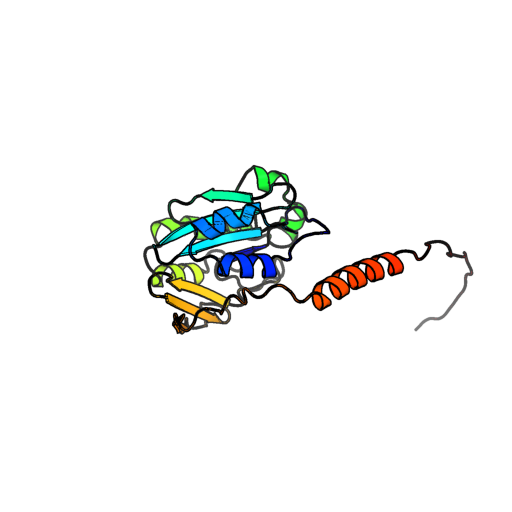.037 -14.830 -5.016 1.00 97.94 164 VAL A C 1
ATOM 1206 O O . VAL A 1 164 ? -3.403 -15.898 -5.494 1.00 97.94 164 VAL A O 1
ATOM 1209 N N . CYS A 1 165 ? -1.973 -14.173 -5.462 1.00 98.12 165 CYS A N 1
ATOM 1210 C CA . CYS A 1 165 ? -1.003 -14.730 -6.391 1.00 98.12 165 CYS A CA 1
ATOM 1211 C C . CYS A 1 165 ? 0.358 -14.795 -5.697 1.00 98.12 165 CYS A C 1
ATOM 1213 O O . CYS A 1 165 ? 0.881 -13.766 -5.270 1.00 98.12 165 CYS A O 1
ATOM 1215 N N . LEU A 1 166 ? 0.938 -15.988 -5.588 1.00 96.69 166 LEU A N 1
ATOM 1216 C CA . LEU A 1 166 ? 2.296 -16.166 -5.070 1.00 96.69 166 LEU A CA 1
ATOM 1217 C C . LEU A 1 166 ? 3.325 -15.906 -6.179 1.00 96.69 166 LEU A C 1
ATOM 1219 O O . LEU A 1 166 ? 3.101 -16.257 -7.338 1.00 96.69 166 LEU A O 1
ATOM 1223 N N . GLY A 1 167 ? 4.448 -15.288 -5.817 1.00 93.94 167 GLY A N 1
ATOM 1224 C CA . GLY A 1 167 ? 5.490 -14.858 -6.745 1.00 93.94 167 GLY A CA 1
ATOM 1225 C C . GLY A 1 167 ? 5.046 -13.735 -7.685 1.00 93.94 167 GLY A C 1
ATOM 1226 O O . GLY A 1 167 ? 4.137 -12.952 -7.389 1.00 93.94 167 GLY A O 1
ATOM 1227 N N . LEU A 1 168 ? 5.699 -13.667 -8.848 1.00 92.88 168 LEU A N 1
ATOM 1228 C CA . LEU A 1 168 ? 5.403 -12.676 -9.879 1.00 92.88 168 LEU A CA 1
ATOM 1229 C C . LEU A 1 168 ? 4.018 -12.934 -10.501 1.00 92.88 168 LEU A C 1
ATOM 1231 O O . LEU A 1 168 ? 3.815 -13.989 -11.114 1.00 92.88 168 LEU A O 1
ATOM 1235 N N . PRO A 1 169 ? 3.092 -11.956 -10.486 1.00 92.06 169 PRO A N 1
ATOM 1236 C CA . PRO A 1 169 ? 1.716 -12.142 -10.965 1.00 92.06 169 PRO A CA 1
ATOM 1237 C C . PRO A 1 169 ? 1.580 -12.356 -12.481 1.00 92.06 169 PRO A C 1
ATOM 1239 O O . PRO A 1 169 ? 0.485 -12.631 -12.975 1.00 92.06 169 PRO A O 1
ATOM 1242 N N . ARG A 1 170 ? 2.688 -12.246 -13.229 1.00 83.75 170 ARG A N 1
ATOM 1243 C CA . ARG A 1 170 ? 2.799 -12.665 -14.635 1.00 83.75 170 ARG A CA 1
ATOM 1244 C C . ARG A 1 170 ? 2.820 -14.187 -14.796 1.00 83.75 170 ARG A C 1
ATOM 1246 O O . ARG A 1 170 ? 2.357 -14.683 -15.815 1.00 83.75 170 ARG A O 1
ATOM 1253 N N . VAL A 1 171 ? 3.468 -14.884 -13.867 1.00 86.38 171 VAL A N 1
ATOM 1254 C CA . VAL A 1 171 ? 3.719 -16.330 -13.955 1.00 86.38 171 VAL A CA 1
ATOM 1255 C C . VAL A 1 171 ? 2.723 -17.084 -13.084 1.00 86.38 171 VAL A C 1
ATOM 1257 O O . VAL A 1 171 ? 2.241 -18.141 -13.475 1.00 86.38 171 VAL A O 1
ATOM 1260 N N . GLY A 1 172 ? 2.395 -16.524 -11.919 1.00 87.62 172 GLY A N 1
ATOM 1261 C CA . GLY A 1 172 ? 1.405 -17.094 -11.019 1.00 87.62 172 GLY A CA 1
ATOM 1262 C C . GLY A 1 172 ? -0.039 -16.815 -11.444 1.00 87.62 172 GLY A C 1
ATOM 1263 O O . GLY A 1 172 ? -0.346 -15.883 -12.195 1.00 87.62 172 GLY A O 1
ATOM 1264 N N . ALA A 1 173 ? -0.943 -17.631 -10.910 1.00 93.88 173 ALA A N 1
ATOM 1265 C CA . ALA A 1 173 ? -2.380 -17.420 -10.994 1.00 93.88 173 ALA A CA 1
ATOM 1266 C C . ALA A 1 173 ? -2.895 -16.771 -9.704 1.00 93.88 173 ALA A C 1
ATOM 1268 O O . ALA A 1 173 ? -2.422 -17.076 -8.610 1.00 93.88 173 ALA A O 1
ATOM 1269 N N . PHE A 1 174 ? -3.897 -15.901 -9.835 1.00 97.88 174 PHE A N 1
ATOM 1270 C CA . PHE A 1 174 ? -4.656 -15.420 -8.687 1.00 97.88 174 PHE A CA 1
ATOM 1271 C C . PHE A 1 174 ? -5.661 -16.493 -8.265 1.00 97.88 174 PHE A C 1
ATOM 1273 O O . PHE A 1 174 ? -6.551 -16.846 -9.036 1.00 97.88 174 PHE A O 1
ATOM 1280 N N . VAL A 1 175 ? -5.530 -16.985 -7.036 1.00 97.56 175 VAL A N 1
ATOM 1281 C CA . VAL A 1 175 ? -6.452 -17.941 -6.416 1.00 97.56 175 VAL A CA 1
ATOM 1282 C C . VAL A 1 175 ? -7.390 -17.184 -5.484 1.00 97.56 175 VAL A C 1
ATOM 1284 O O . VAL A 1 175 ? -6.938 -16.377 -4.673 1.00 97.56 175 VAL A O 1
ATOM 1287 N N . ALA A 1 176 ? -8.697 -17.409 -5.624 1.00 97.38 176 ALA A N 1
ATOM 1288 C CA . ALA A 1 176 ? -9.712 -16.772 -4.792 1.00 97.38 176 ALA A CA 1
ATOM 1289 C C . ALA A 1 176 ? -9.906 -17.535 -3.475 1.00 97.38 176 ALA A C 1
ATOM 1291 O O . ALA A 1 176 ? -10.053 -18.756 -3.464 1.00 97.38 176 ALA A O 1
ATOM 1292 N N . HIS A 1 177 ? -9.965 -16.796 -2.373 1.00 96.44 177 HIS A N 1
ATOM 1293 C CA . HIS A 1 177 ? -10.236 -17.301 -1.036 1.00 96.44 177 HIS A CA 1
ATOM 1294 C C . HIS A 1 177 ? -11.419 -16.539 -0.447 1.00 96.44 177 HIS A C 1
ATOM 1296 O O . HIS A 1 177 ? -11.387 -15.311 -0.355 1.00 96.44 177 HIS A O 1
ATOM 1302 N N . SER A 1 178 ? -12.453 -17.265 -0.024 1.00 94.88 178 SER A N 1
ATOM 1303 C CA . SER A 1 178 ? -13.544 -16.666 0.741 1.00 94.88 178 SER A CA 1
ATOM 1304 C C . SER A 1 178 ? -13.048 -16.326 2.146 1.00 94.88 178 SER A C 1
ATOM 1306 O O . SER A 1 178 ? -12.519 -17.178 2.865 1.00 94.88 178 SER A O 1
ATOM 1308 N N . LEU A 1 179 ? -13.219 -15.069 2.534 1.00 85.38 179 LEU A N 1
ATOM 1309 C CA . LEU A 1 179 ? -13.040 -14.597 3.895 1.00 85.38 179 LEU A CA 1
ATOM 1310 C C . LEU A 1 179 ? -14.339 -14.905 4.636 1.00 85.38 179 LEU A C 1
ATOM 1312 O O . LEU A 1 179 ? -15.212 -14.051 4.770 1.00 85.38 179 LEU A O 1
ATOM 1316 N N . ALA A 1 180 ? -14.508 -16.165 5.040 1.00 70.12 180 ALA A N 1
ATOM 1317 C CA . ALA A 1 180 ? -15.700 -16.578 5.763 1.00 70.12 180 ALA A CA 1
ATOM 1318 C C . ALA A 1 180 ? -15.947 -15.635 6.951 1.00 70.12 180 ALA A C 1
ATOM 1320 O O . ALA A 1 180 ? -15.050 -15.401 7.764 1.00 70.12 180 ALA A O 1
ATOM 1321 N N . SER A 1 181 ? -17.188 -15.176 7.112 1.00 58.34 181 SER A N 1
ATOM 1322 C CA . SER A 1 181 ? -17.685 -14.476 8.307 1.00 58.34 181 SER A CA 1
ATOM 1323 C C . SER A 1 181 ? -17.750 -15.389 9.546 1.00 58.34 181 SER A C 1
ATOM 1325 O O . SER A 1 181 ? -18.411 -15.075 10.537 1.00 58.34 181 SER A O 1
ATOM 1327 N N . ASN A 1 182 ? -17.066 -16.538 9.500 1.00 42.03 182 ASN A N 1
ATOM 1328 C CA . ASN A 1 182 ? -17.146 -17.602 10.481 1.00 42.03 182 ASN A CA 1
ATOM 1329 C C . ASN A 1 182 ? -16.477 -17.189 11.786 1.00 42.03 182 ASN A C 1
ATOM 1331 O O . ASN A 1 182 ? -15.284 -17.390 12.010 1.00 42.03 182 ASN A O 1
ATOM 1335 N N . GLY A 1 183 ? -17.327 -16.689 12.673 1.00 40.91 183 GLY A N 1
ATOM 1336 C CA . GLY A 1 183 ? -17.066 -16.579 14.088 1.00 40.91 183 GLY A CA 1
ATOM 1337 C C . GLY A 1 183 ? -16.475 -15.233 14.443 1.00 40.91 183 GLY A C 1
ATOM 1338 O O . GLY A 1 183 ? -15.347 -14.897 14.091 1.00 40.91 183 GLY A O 1
ATOM 1339 N N . THR A 1 184 ? -17.228 -14.502 15.255 1.00 40.75 184 THR A N 1
ATOM 1340 C CA . THR A 1 184 ? -16.680 -13.664 16.313 1.00 40.75 184 THR A CA 1
ATOM 1341 C C . THR A 1 184 ? -15.325 -14.229 16.742 1.00 40.75 184 THR A C 1
ATOM 1343 O O . THR A 1 184 ? -15.257 -15.273 17.394 1.00 40.75 184 THR A O 1
ATOM 1346 N N . VAL A 1 185 ? -14.228 -13.538 16.416 1.00 44.59 185 VAL A N 1
ATOM 1347 C CA . VAL A 1 185 ? -13.046 -13.625 17.269 1.00 44.59 185 VAL A CA 1
ATOM 1348 C C . VAL A 1 185 ? -13.585 -13.202 18.622 1.00 44.59 185 VAL A C 1
ATOM 1350 O O . VAL A 1 185 ? -13.871 -12.024 18.827 1.00 44.59 185 VAL A O 1
ATOM 1353 N N . ARG A 1 186 ? -13.873 -14.178 19.490 1.00 39.31 186 ARG A N 1
ATOM 1354 C CA . ARG A 1 186 ? -14.403 -13.947 20.830 1.00 39.31 186 ARG A CA 1
ATOM 1355 C C . ARG A 1 186 ? -13.460 -12.927 21.453 1.00 39.31 186 ARG A C 1
ATOM 1357 O O . ARG A 1 186 ? -12.333 -13.274 21.809 1.00 39.31 186 ARG A O 1
ATOM 1364 N N . ARG A 1 187 ? -13.887 -11.662 21.547 1.00 45.75 187 ARG A N 1
ATOM 1365 C CA . ARG A 1 187 ? -13.214 -10.687 22.396 1.00 45.75 187 ARG A CA 1
ATOM 1366 C C . ARG A 1 187 ? -13.251 -11.343 23.768 1.00 45.75 187 ARG A C 1
ATOM 1368 O O . ARG A 1 187 ? -14.323 -11.470 24.351 1.00 45.75 187 ARG A O 1
ATOM 1375 N N . ARG A 1 188 ? -12.119 -11.855 24.260 1.00 37.72 188 ARG A N 1
ATOM 1376 C CA . ARG A 1 188 ? -12.008 -12.196 25.676 1.00 37.72 188 ARG A CA 1
ATOM 1377 C C . ARG A 1 188 ? -12.096 -10.862 26.410 1.00 37.72 188 ARG A C 1
ATOM 1379 O O . ARG A 1 188 ? -11.087 -10.230 26.674 1.00 37.72 188 ARG A O 1
ATOM 1386 N N . SER A 1 189 ? -13.314 -10.425 26.706 1.00 40.56 189 SER A N 1
ATOM 1387 C CA . SER A 1 189 ? -13.632 -9.308 27.595 1.00 40.56 189 SER A CA 1
ATOM 1388 C C . SER A 1 189 ? -13.488 -9.719 29.065 1.00 40.56 189 SER A C 1
ATOM 1390 O O . SER A 1 189 ? -14.226 -9.249 29.923 1.00 40.56 189 SER A O 1
ATOM 1392 N N . GLY A 1 190 ? -12.567 -10.641 29.358 1.00 39.94 190 GLY A N 1
ATOM 1393 C CA . GLY A 1 190 ? -12.204 -10.983 30.724 1.00 39.94 190 GLY A CA 1
ATOM 1394 C C . GLY A 1 190 ? -11.134 -10.008 31.211 1.00 39.94 190 GLY A C 1
ATOM 1395 O O . GLY A 1 190 ? -10.240 -9.675 30.426 1.00 39.94 190 GLY A O 1
ATOM 1396 N N . PRO A 1 191 ? -11.191 -9.541 32.469 1.00 39.59 191 PRO A N 1
ATOM 1397 C CA . PRO A 1 191 ? -10.104 -8.760 33.036 1.00 39.59 191 PRO A CA 1
ATOM 1398 C C . PRO A 1 191 ? -8.799 -9.553 32.910 1.00 39.59 191 PRO A C 1
ATOM 1400 O O . PRO A 1 191 ? -8.758 -10.762 33.146 1.00 39.59 191 PRO A O 1
ATOM 1403 N N . ILE A 1 192 ? -7.735 -8.863 32.501 1.00 43.19 192 ILE A N 1
ATOM 1404 C CA . ILE A 1 192 ? -6.378 -9.408 32.504 1.00 43.19 192 ILE A CA 1
ATOM 1405 C C . ILE A 1 192 ? -6.107 -9.885 33.933 1.00 43.19 192 ILE A C 1
ATOM 1407 O O . ILE A 1 192 ? -6.173 -9.085 34.868 1.00 43.19 192 ILE A O 1
ATOM 1411 N N . SER A 1 193 ? -5.863 -11.188 34.097 1.00 42.47 193 SER A N 1
ATOM 1412 C CA . SER A 1 193 ? -5.541 -11.791 35.392 1.00 42.47 193 SER A CA 1
ATOM 1413 C C . SER A 1 193 ? -4.433 -10.983 36.089 1.00 42.47 193 SER A C 1
ATOM 1415 O O . SER A 1 193 ? -3.474 -10.593 35.411 1.00 42.47 193 SER A O 1
ATOM 1417 N N . PRO A 1 194 ? -4.510 -10.750 37.415 1.00 41.91 194 PRO A N 1
ATOM 1418 C CA . PRO A 1 194 ? -3.487 -10.024 38.177 1.00 41.91 194 PRO A CA 1
ATOM 1419 C C . PRO A 1 194 ? -2.066 -10.565 37.966 1.00 41.91 194 PRO A C 1
ATOM 1421 O O . PRO A 1 194 ? -1.101 -9.809 38.040 1.00 41.91 194 PRO A O 1
ATOM 1424 N N . VAL A 1 195 ? -1.948 -11.851 37.622 1.00 45.69 195 VAL A N 1
ATOM 1425 C CA . VAL A 1 195 ? -0.679 -12.539 37.355 1.00 45.69 195 VAL A CA 1
ATOM 1426 C C . VAL A 1 195 ? 0.035 -11.969 36.120 1.00 45.69 195 VAL A C 1
ATOM 1428 O O . VAL A 1 195 ? 1.244 -11.775 36.143 1.00 45.69 195 VAL A O 1
ATOM 1431 N N . ALA A 1 196 ? -0.699 -11.572 35.074 1.00 38.69 196 ALA A N 1
ATOM 1432 C CA . ALA A 1 196 ? -0.096 -11.043 33.847 1.00 38.69 196 ALA A CA 1
ATOM 1433 C C . ALA A 1 196 ? 0.409 -9.591 33.983 1.00 38.69 196 ALA A C 1
ATOM 1435 O O . ALA A 1 196 ? 1.252 -9.165 33.194 1.00 38.69 196 ALA A O 1
ATOM 1436 N N . ARG A 1 197 ? -0.075 -8.831 34.983 1.00 41.69 197 ARG A N 1
ATOM 1437 C CA . ARG A 1 197 ? 0.428 -7.478 35.300 1.00 41.69 197 ARG A CA 1
ATOM 1438 C C . ARG A 1 197 ? 1.781 -7.504 36.016 1.00 41.69 197 ARG A C 1
ATOM 1440 O O . ARG A 1 197 ? 2.570 -6.582 35.824 1.00 41.69 197 ARG A O 1
ATOM 1447 N N . ALA A 1 198 ? 2.056 -8.543 36.807 1.00 42.03 198 ALA A N 1
ATOM 1448 C CA . ALA A 1 198 ? 3.332 -8.691 37.506 1.00 42.03 198 ALA A CA 1
ATOM 1449 C C . ALA A 1 198 ? 4.474 -9.028 36.528 1.00 42.03 198 ALA A C 1
ATOM 1451 O O . ALA A 1 198 ? 5.526 -8.387 36.568 1.00 42.03 198 ALA A O 1
ATOM 1452 N N . ASP A 1 199 ? 4.225 -9.923 35.566 1.00 39.81 199 ASP A N 1
ATOM 1453 C CA . ASP A 1 199 ? 5.230 -10.342 34.577 1.00 39.81 199 ASP A CA 1
ATOM 1454 C C . ASP A 1 199 ? 5.673 -9.205 33.644 1.00 39.81 199 ASP A C 1
ATOM 1456 O O . ASP A 1 199 ? 6.842 -9.122 33.258 1.00 39.81 199 ASP A O 1
ATOM 1460 N N . THR A 1 200 ? 4.776 -8.271 33.306 1.00 44.41 200 THR A N 1
ATOM 1461 C CA . THR A 1 200 ? 5.132 -7.142 32.428 1.00 44.41 200 THR A CA 1
ATOM 1462 C C . THR A 1 200 ? 6.019 -6.116 33.133 1.00 44.41 200 THR A C 1
ATOM 1464 O O . THR A 1 200 ? 6.939 -5.581 32.513 1.00 44.41 200 THR A O 1
ATOM 1467 N N . GLN A 1 201 ? 5.799 -5.862 34.428 1.00 43.56 201 GLN A N 1
ATOM 1468 C CA . GLN A 1 201 ? 6.645 -4.946 35.203 1.00 43.56 201 GLN A CA 1
ATOM 1469 C C . GLN A 1 201 ? 8.016 -5.555 35.525 1.00 43.56 201 GLN A C 1
ATOM 1471 O O . GLN A 1 201 ? 9.028 -4.855 35.467 1.00 43.56 201 GLN A O 1
ATOM 1476 N N . GLN A 1 202 ? 8.076 -6.862 35.789 1.00 40.62 202 GLN A N 1
ATOM 1477 C CA . GLN A 1 202 ? 9.329 -7.552 36.103 1.00 40.62 202 GLN A CA 1
ATOM 1478 C C . GLN A 1 202 ? 10.237 -7.696 34.868 1.00 40.62 202 GLN A C 1
ATOM 1480 O O . GLN A 1 202 ? 11.452 -7.510 34.964 1.00 40.62 202 GLN A O 1
ATOM 1485 N N . THR A 1 203 ? 9.649 -7.914 33.686 1.00 41.28 203 THR A N 1
ATOM 1486 C CA . THR A 1 203 ? 10.393 -7.994 32.417 1.00 41.28 203 THR A CA 1
ATOM 1487 C C . THR A 1 203 ? 10.986 -6.636 32.006 1.00 41.28 203 THR A C 1
ATOM 1489 O O . THR A 1 203 ? 12.119 -6.576 31.531 1.00 41.28 203 THR A O 1
ATOM 1492 N N . LEU A 1 204 ? 10.281 -5.521 32.250 1.00 38.72 204 LEU A N 1
ATOM 1493 C CA . LEU A 1 204 ? 10.776 -4.165 31.952 1.00 38.72 204 LEU A CA 1
ATOM 1494 C C . LEU A 1 204 ? 11.968 -3.746 32.834 1.00 38.72 204 LEU A C 1
ATOM 1496 O O . LEU A 1 204 ? 12.887 -3.082 32.348 1.00 38.72 204 LEU A O 1
ATOM 1500 N N . LEU A 1 205 ? 11.996 -4.172 34.101 1.00 38.84 205 LEU A N 1
ATOM 1501 C CA . LEU A 1 205 ? 13.106 -3.888 35.020 1.00 38.84 205 LEU A CA 1
ATOM 1502 C C . LE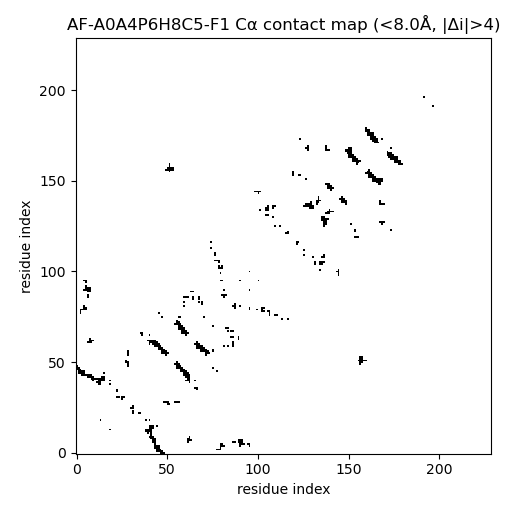U A 1 205 ? 14.376 -4.687 34.680 1.00 38.84 205 LEU A C 1
ATOM 1504 O O . LEU A 1 205 ? 15.486 -4.159 34.782 1.00 38.84 205 LEU A O 1
ATOM 1508 N N . GLN A 1 206 ? 14.241 -5.932 34.210 1.00 41.50 206 GLN A N 1
ATOM 1509 C CA . GLN A 1 206 ? 15.398 -6.761 33.844 1.00 41.50 206 GLN A CA 1
ATOM 1510 C C . GLN A 1 206 ? 16.125 -6.2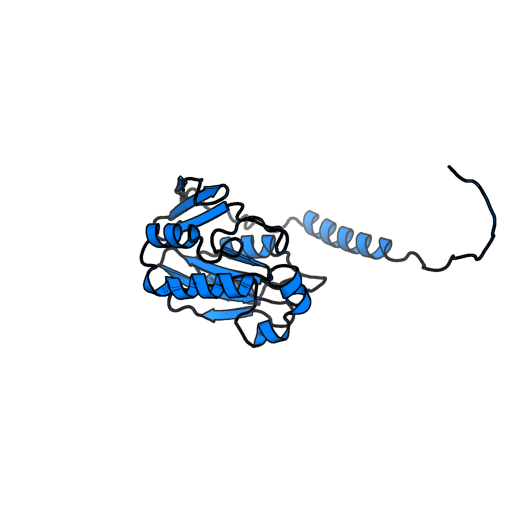78 32.579 1.00 41.50 206 GLN A C 1
ATOM 1512 O O . GLN A 1 206 ? 17.339 -6.462 32.463 1.00 41.50 206 GLN A O 1
ATOM 1517 N N . VAL A 1 207 ? 15.423 -5.615 31.653 1.00 44.34 207 VAL A N 1
ATOM 1518 C CA . VAL A 1 207 ? 16.041 -5.034 30.448 1.00 44.34 207 VAL A CA 1
ATOM 1519 C C . VAL A 1 207 ? 16.894 -3.805 30.791 1.00 44.34 207 VAL A C 1
ATOM 1521 O O . VAL A 1 207 ? 17.972 -3.641 30.222 1.00 44.34 207 VAL A O 1
ATOM 1524 N N . HIS A 1 208 ? 16.497 -2.994 31.781 1.00 39.72 208 HIS A N 1
ATOM 1525 C CA . HIS A 1 208 ? 17.296 -1.842 32.229 1.00 39.72 208 HIS A CA 1
ATOM 1526 C C . HIS A 1 208 ? 18.582 -2.246 32.971 1.00 39.72 208 HIS A C 1
ATOM 1528 O O . HIS A 1 208 ? 19.617 -1.603 32.800 1.00 39.72 208 HIS A O 1
ATOM 1534 N N . ALA A 1 209 ? 18.569 -3.343 33.734 1.00 38.62 209 ALA A N 1
ATOM 1535 C CA . ALA A 1 209 ? 19.741 -3.782 34.500 1.00 38.62 209 ALA A CA 1
ATOM 1536 C C . ALA A 1 209 ? 20.895 -4.324 33.629 1.00 38.62 209 ALA A C 1
ATOM 1538 O O . ALA A 1 209 ? 22.051 -4.304 34.050 1.00 38.62 209 ALA A O 1
ATOM 1539 N N . ARG A 1 210 ? 20.622 -4.791 32.401 1.00 38.22 210 ARG A N 1
ATOM 1540 C CA . ARG A 1 210 ? 21.662 -5.321 31.496 1.00 38.22 210 ARG A CA 1
ATOM 1541 C C . ARG A 1 210 ? 22.401 -4.248 30.684 1.00 38.22 210 ARG A C 1
ATOM 1543 O O . ARG A 1 210 ? 23.419 -4.575 30.079 1.00 38.22 210 ARG A O 1
ATOM 1550 N N . SER A 1 211 ? 21.949 -2.991 30.700 1.00 41.12 211 SER A N 1
ATOM 1551 C CA . SER A 1 211 ? 22.509 -1.905 29.875 1.00 41.12 211 SER A CA 1
ATOM 1552 C C . SER A 1 211 ? 23.639 -1.095 30.537 1.00 41.12 211 SER A C 1
ATOM 1554 O O . SER A 1 211 ? 24.132 -0.141 29.938 1.00 41.12 211 SER A O 1
ATOM 1556 N N . LEU A 1 212 ? 24.093 -1.463 31.739 1.00 37.75 212 LEU A N 1
ATOM 1557 C CA . LEU A 1 212 ? 25.228 -0.818 32.410 1.00 37.75 212 LEU A CA 1
ATOM 1558 C C . LEU A 1 212 ? 26.436 -1.767 32.459 1.00 37.75 212 LEU A C 1
ATOM 1560 O O . LEU A 1 212 ? 26.736 -2.365 33.489 1.00 37.75 212 LEU A O 1
ATOM 1564 N N . ARG A 1 213 ? 27.159 -1.907 31.339 1.00 36.31 213 ARG A N 1
ATOM 1565 C CA . ARG A 1 213 ? 28.574 -2.320 31.365 1.00 36.31 213 ARG A CA 1
ATOM 1566 C C . ARG A 1 213 ? 29.435 -1.192 30.802 1.00 36.31 213 ARG A C 1
ATOM 1568 O O . ARG A 1 213 ? 29.223 -0.732 29.686 1.00 36.31 213 ARG A O 1
ATOM 1575 N N . ASN A 1 214 ? 30.367 -0.743 31.638 1.00 35.56 214 ASN A N 1
ATOM 1576 C CA . ASN A 1 214 ? 31.286 0.378 31.442 1.00 35.56 214 ASN A CA 1
ATOM 1577 C C . ASN A 1 214 ? 32.171 0.229 30.187 1.00 35.56 214 ASN A C 1
ATOM 1579 O O . ASN A 1 214 ? 32.813 -0.810 30.035 1.00 35.56 214 ASN A O 1
ATOM 1583 N N . PRO A 1 215 ? 32.333 1.275 29.354 1.00 38.12 215 PRO A N 1
ATOM 1584 C CA . PRO A 1 215 ? 33.320 1.299 28.282 1.00 38.12 215 PRO A CA 1
ATOM 1585 C C . PRO A 1 215 ? 34.635 1.916 28.782 1.00 38.12 215 PRO A C 1
ATOM 1587 O O . PRO A 1 215 ? 34.944 3.061 28.470 1.00 38.12 215 PRO A O 1
ATOM 1590 N N . ARG A 1 216 ? 35.418 1.182 29.580 1.00 38.97 216 ARG A N 1
ATOM 1591 C CA . ARG A 1 216 ? 36.821 1.534 29.870 1.00 38.97 216 ARG A CA 1
ATOM 1592 C C . ARG A 1 216 ? 37.640 0.282 30.152 1.00 38.97 216 ARG A C 1
ATOM 1594 O O . ARG A 1 216 ? 37.777 -0.099 31.301 1.00 38.97 216 ARG A O 1
ATOM 1601 N N . GLU A 1 217 ? 38.194 -0.314 29.100 1.00 35.91 217 GLU A N 1
ATOM 1602 C CA . GLU A 1 217 ? 39.482 -1.018 29.146 1.00 35.91 217 GLU A CA 1
ATOM 1603 C C . GLU A 1 217 ? 39.956 -1.298 27.711 1.00 35.91 217 GLU A C 1
ATOM 1605 O O . GLU A 1 217 ? 39.712 -2.347 27.126 1.00 35.91 217 GLU A O 1
ATOM 1610 N N . VAL A 1 218 ? 40.628 -0.312 27.114 1.00 36.28 218 VAL A N 1
ATOM 1611 C CA . VAL A 1 218 ? 41.513 -0.529 25.964 1.00 36.28 218 VAL A CA 1
ATOM 1612 C C . VAL A 1 218 ? 42.918 -0.238 26.472 1.00 36.28 218 VAL A C 1
ATOM 1614 O O . VAL A 1 218 ? 43.247 0.912 26.759 1.00 36.28 218 VAL A O 1
ATOM 1617 N N . ARG A 1 219 ? 43.733 -1.283 26.649 1.00 34.91 219 ARG A N 1
ATOM 1618 C CA . ARG A 1 219 ? 45.172 -1.141 26.922 1.00 34.91 219 ARG A CA 1
ATOM 1619 C C . ARG A 1 219 ? 45.952 -1.090 25.599 1.00 34.91 219 ARG A C 1
ATOM 1621 O O . ARG A 1 219 ? 45.597 -1.820 24.674 1.00 34.91 219 ARG A O 1
ATOM 1628 N N . PRO A 1 220 ? 47.010 -0.267 25.494 1.00 35.47 220 PRO A N 1
ATOM 1629 C CA . PRO A 1 220 ? 47.762 -0.097 24.259 1.00 35.47 220 PRO A CA 1
ATOM 1630 C C . PRO A 1 220 ? 48.934 -1.086 24.132 1.00 35.47 220 PRO A C 1
ATOM 1632 O O . PRO A 1 220 ? 49.696 -1.276 25.073 1.00 35.47 220 PRO A O 1
ATOM 1635 N N . GLY A 1 221 ? 49.112 -1.607 22.913 1.00 32.25 221 GLY A N 1
ATOM 1636 C CA . GLY A 1 221 ? 50.412 -1.871 22.284 1.00 32.25 221 GLY A CA 1
ATOM 1637 C C . GLY A 1 221 ? 51.167 -3.162 22.629 1.00 32.25 221 GLY A C 1
ATOM 1638 O O . GLY A 1 221 ? 51.704 -3.305 23.717 1.00 32.25 221 GLY A O 1
ATOM 1639 N N . SER A 1 222 ? 51.408 -3.993 21.610 1.00 31.64 222 SER A N 1
ATOM 1640 C CA . SER A 1 222 ? 52.767 -4.447 21.269 1.00 31.64 222 SER A CA 1
ATOM 1641 C C . SER A 1 222 ? 52.830 -4.950 19.818 1.00 31.64 222 SER A C 1
ATOM 1643 O O . SER A 1 222 ? 51.868 -5.468 19.257 1.00 31.64 222 SER A O 1
ATOM 1645 N N . ARG A 1 223 ? 53.964 -4.662 19.175 1.00 37.53 223 ARG A N 1
ATOM 1646 C CA . ARG A 1 223 ? 54.297 -4.910 17.764 1.00 37.53 223 ARG A CA 1
ATOM 1647 C C . ARG A 1 223 ? 54.833 -6.334 17.539 1.00 37.53 223 ARG A C 1
ATOM 1649 O O . ARG A 1 223 ? 55.337 -6.958 18.467 1.00 37.53 223 ARG A O 1
ATOM 1656 N N . SER A 1 224 ? 54.955 -6.665 16.243 1.00 34.72 224 SER A N 1
ATOM 1657 C CA . SER A 1 224 ? 55.838 -7.673 15.609 1.00 34.72 224 SER A CA 1
ATOM 1658 C C . SER A 1 224 ? 55.203 -9.065 15.458 1.00 34.72 224 SER A C 1
ATOM 1660 O O . SER A 1 224 ? 54.478 -9.485 16.343 1.00 34.72 224 SER A O 1
ATOM 1662 N N . ARG A 1 225 ? 55.406 -9.863 14.402 1.00 36.94 225 ARG A N 1
ATOM 1663 C CA . ARG A 1 225 ? 56.108 -9.786 13.100 1.00 36.94 225 ARG A CA 1
ATOM 1664 C C . ARG A 1 225 ? 55.861 -11.160 12.425 1.00 36.94 225 ARG A C 1
ATOM 1666 O O . ARG A 1 225 ? 55.866 -12.141 13.156 1.00 36.94 225 ARG A O 1
ATOM 1673 N N . PHE A 1 226 ? 55.839 -11.220 11.081 1.00 36.09 226 PHE A N 1
ATOM 1674 C CA . PHE A 1 226 ? 56.123 -12.416 10.240 1.00 36.09 226 PHE A CA 1
ATOM 1675 C C . PHE A 1 226 ? 55.062 -13.561 10.280 1.00 36.09 226 PHE A C 1
ATOM 1677 O O . PHE A 1 226 ? 54.512 -13.846 11.328 1.00 36.09 226 PHE A O 1
ATOM 1684 N N . LEU A 1 227 ? 54.635 -14.230 9.194 1.00 36.25 227 LEU A N 1
ATOM 1685 C CA . LEU A 1 227 ? 55.301 -14.725 7.977 1.00 36.25 227 LEU A CA 1
ATOM 1686 C C . LEU A 1 227 ? 54.337 -14.832 6.768 1.00 36.25 227 LEU A C 1
ATOM 1688 O O . LEU A 1 227 ? 53.120 -14.842 6.913 1.00 36.25 227 LEU A O 1
ATOM 1692 N N . ARG A 1 228 ? 54.962 -14.926 5.589 1.00 38.44 228 ARG A N 1
ATOM 1693 C CA . ARG A 1 228 ? 54.421 -15.124 4.234 1.00 38.44 228 ARG A CA 1
ATOM 1694 C C . ARG A 1 228 ? 53.726 -16.479 4.034 1.00 38.44 228 ARG A C 1
ATOM 1696 O O . ARG A 1 228 ? 54.075 -17.445 4.707 1.00 38.44 228 ARG A O 1
ATOM 1703 N N . GLY A 1 229 ? 52.894 -16.529 2.994 1.00 40.84 229 GLY A N 1
ATOM 1704 C CA . GLY A 1 229 ? 52.371 -17.714 2.314 1.00 40.84 229 GLY A CA 1
ATOM 1705 C C . GLY A 1 229 ? 51.418 -17.269 1.224 1.00 40.84 229 GLY A C 1
ATOM 1706 O O . GLY A 1 229 ? 50.242 -17.060 1.578 1.00 40.84 229 GLY A O 1
#

Secondary structure (DSSP, 8-state):
-EEEEEEEE-SSSB-HHHHHHHHTTSSSHHHHHHHGGGS-B-EEEEEEEE-TTS-EEEEEEETTTEEEEEESSS-----SS--SHHHHTTB-HHHHHHH-TTHHHHHHHHHHTGGG-SSHHHHHHHHT--TTTTSSSSPPP-SSS-----EEEEEETTTTEEEEEES-TTTSPPEEEE-----------SPPPHHHHHHHHHHHHHHHHTT------------------

Foldseek 3Di:
DKAAAQFDFDPDFDDPVVLVVVLVPQQAVVRSVVVQLVGQDGAWMWDWDAALVRWIWIWIAGNQLGIDTPDGDADDDAFHYDDDPSRNVGHDVVVCCQAPVLRVVQRVLLVVLRVVPDDLVSLLVQCLDQVPPCSYSQHDADPSHRDGDQKDWDDDNNQQKIWIFGHRSVVTDTDIDHNDPPDDPPPPPDPDPPVVVVVVVVVVVVVVVVPDDDPDDDDDDDDDDDDDD